Protein AF-A0A1X0P1T8-F1 (afdb_monomer_lite)

Structure (mmCIF, N/CA/C/O backbone):
data_AF-A0A1X0P1T8-F1
#
_entry.id   AF-A0A1X0P1T8-F1
#
loop_
_atom_site.group_PDB
_atom_site.id
_atom_site.type_symbol
_atom_site.label_atom_id
_atom_site.label_alt_id
_atom_site.label_comp_id
_atom_site.label_asym_id
_atom_site.label_entity_id
_atom_site.label_seq_id
_atom_site.pdbx_PDB_ins_code
_atom_site.Cartn_x
_atom_site.Cartn_y
_atom_site.Cartn_z
_atom_site.occupancy
_atom_site.B_iso_or_equiv
_atom_site.auth_seq_id
_atom_site.auth_comp_id
_atom_site.auth_asym_id
_atom_site.auth_atom_id
_atom_site.pdbx_PDB_model_num
ATOM 1 N N . MET A 1 1 ? -33.149 -3.152 24.776 1.00 47.91 1 MET A N 1
ATOM 2 C CA . MET A 1 1 ? -32.773 -2.362 23.589 1.00 47.91 1 MET A CA 1
ATOM 3 C C . MET A 1 1 ? -31.431 -2.898 23.151 1.00 47.91 1 MET A C 1
ATOM 5 O O . MET A 1 1 ? -30.570 -3.029 24.005 1.00 47.91 1 MET A O 1
ATOM 9 N N . GLU A 1 2 ? -31.301 -3.330 21.901 1.00 57.09 2 GLU A N 1
ATOM 10 C CA . GLU A 1 2 ? -29.998 -3.696 21.339 1.00 57.09 2 GLU A CA 1
ATOM 11 C C . GLU A 1 2 ? -29.268 -2.385 21.036 1.00 57.09 2 GLU A C 1
ATOM 13 O O . GLU A 1 2 ? -29.699 -1.642 20.154 1.00 57.09 2 GLU A O 1
ATOM 18 N N . GLU A 1 3 ? -28.233 -2.062 21.812 1.00 60.94 3 GLU A N 1
ATOM 19 C CA . GLU A 1 3 ? -27.273 -1.027 21.429 1.00 60.94 3 GLU A CA 1
ATOM 20 C C . GLU A 1 3 ? -26.627 -1.470 20.117 1.00 60.94 3 GLU A C 1
ATOM 22 O O . GLU A 1 3 ? -26.043 -2.549 20.023 1.00 60.94 3 GLU A O 1
ATOM 27 N N . ARG A 1 4 ? -26.826 -0.677 19.066 1.00 64.94 4 ARG A N 1
ATOM 28 C CA . ARG A 1 4 ? -26.121 -0.861 17.804 1.00 64.94 4 ARG A CA 1
ATOM 29 C C . ARG A 1 4 ? -24.892 0.020 17.874 1.00 64.94 4 ARG A C 1
ATOM 31 O O . ARG A 1 4 ? -25.039 1.237 17.860 1.00 64.94 4 ARG A O 1
ATOM 38 N N . ASP A 1 5 ? -23.719 -0.594 17.933 1.00 68.56 5 ASP A N 1
ATOM 39 C CA . ASP A 1 5 ? -22.466 0.132 17.767 1.00 68.56 5 ASP A CA 1
ATOM 40 C C . ASP A 1 5 ? -22.486 0.833 16.401 1.00 68.56 5 ASP A C 1
ATOM 42 O O . ASP A 1 5 ? -22.643 0.195 15.353 1.00 68.56 5 ASP A O 1
ATOM 46 N N . GLU A 1 6 ? -22.384 2.161 16.405 1.00 77.94 6 GLU A N 1
ATOM 47 C CA . GLU A 1 6 ? -22.277 2.945 15.180 1.00 77.94 6 GLU A CA 1
ATOM 48 C C . GLU A 1 6 ? -20.889 2.720 14.573 1.00 77.94 6 GLU A C 1
ATOM 50 O O . GLU A 1 6 ? -19.888 3.302 14.994 1.00 77.94 6 GLU A O 1
ATOM 55 N N . VAL A 1 7 ? -20.827 1.833 13.580 1.00 83.25 7 VAL A N 1
ATOM 56 C CA . VAL A 1 7 ? -19.618 1.582 12.793 1.00 83.25 7 VAL A CA 1
ATOM 57 C C . VAL A 1 7 ? -19.666 2.438 11.534 1.00 83.25 7 VAL A C 1
ATOM 59 O O . VAL A 1 7 ? -20.550 2.276 10.689 1.00 83.25 7 VAL A O 1
ATOM 62 N N . THR A 1 8 ? -18.688 3.326 11.383 1.00 87.31 8 THR A N 1
ATOM 63 C CA . THR A 1 8 ? -18.475 4.091 10.152 1.00 87.31 8 THR A CA 1
ATOM 64 C C . THR A 1 8 ? -17.471 3.357 9.273 1.00 87.31 8 THR A C 1
ATOM 66 O O . THR A 1 8 ? -16.431 2.916 9.754 1.00 87.31 8 THR A O 1
ATOM 69 N N . ALA A 1 9 ? -17.767 3.229 7.980 1.00 92.06 9 ALA A N 1
ATOM 70 C CA . ALA A 1 9 ? -16.852 2.663 6.993 1.00 92.06 9 ALA A CA 1
ATOM 71 C C . ALA A 1 9 ? -16.516 3.718 5.933 1.00 92.06 9 ALA A C 1
ATOM 73 O O . ALA A 1 9 ? -17.409 4.238 5.262 1.00 92.06 9 ALA A O 1
ATOM 74 N N . THR A 1 10 ? -15.228 4.013 5.767 1.00 91.69 10 THR A N 1
ATOM 75 C CA . THR A 1 10 ? -14.723 5.003 4.811 1.00 91.69 10 THR A CA 1
ATOM 76 C C . THR A 1 10 ? -13.794 4.327 3.816 1.00 91.69 10 THR A C 1
ATOM 78 O O . THR A 1 10 ? -12.794 3.720 4.198 1.00 91.69 10 THR A O 1
ATOM 81 N N . SER A 1 11 ? -14.099 4.427 2.524 1.00 95.50 11 SER A N 1
ATOM 82 C CA . SER A 1 11 ? -13.199 3.932 1.482 1.00 95.50 11 SER A CA 1
ATOM 83 C C . SER A 1 11 ? -11.954 4.812 1.380 1.00 95.50 11 SER A C 1
ATOM 85 O O . SER A 1 11 ? -12.054 6.038 1.420 1.00 95.50 11 SER A O 1
ATOM 87 N N . PHE A 1 12 ? -10.789 4.200 1.180 1.00 94.88 12 PHE A N 1
ATOM 88 C CA . PHE A 1 12 ? -9.542 4.922 0.948 1.00 94.88 12 PHE A CA 1
ATOM 89 C C . PHE A 1 12 ? -8.803 4.404 -0.283 1.00 94.88 12 PHE A C 1
ATOM 91 O O . PHE A 1 12 ? -8.930 3.248 -0.701 1.00 94.88 12 PHE A O 1
ATOM 98 N N . ARG A 1 13 ? -7.997 5.303 -0.844 1.00 96.25 13 ARG A N 1
ATOM 99 C CA . ARG A 1 13 ? -7.031 5.042 -1.903 1.00 96.25 13 ARG A CA 1
ATOM 100 C C . ARG A 1 13 ? -5.773 5.825 -1.571 1.00 96.25 13 ARG A C 1
ATOM 102 O O . ARG A 1 13 ? -5.833 7.048 -1.489 1.00 96.25 13 ARG A O 1
ATOM 109 N N . VAL A 1 14 ? -4.653 5.132 -1.416 1.00 96.75 14 VAL A N 1
ATOM 110 C CA . VAL A 1 14 ? -3.377 5.770 -1.089 1.00 96.75 14 VAL A CA 1
ATOM 111 C C . VAL A 1 14 ? -2.263 5.226 -1.960 1.00 96.75 14 VAL A C 1
ATOM 113 O O . VAL A 1 14 ? -2.172 4.020 -2.159 1.00 96.75 14 VAL A O 1
ATOM 116 N N . MET A 1 15 ? -1.434 6.122 -2.487 1.00 97.31 15 MET A N 1
ATOM 117 C CA . MET A 1 15 ? -0.217 5.788 -3.217 1.00 97.31 15 MET A CA 1
ATOM 118 C C . MET A 1 15 ? 0.968 5.896 -2.261 1.00 97.31 15 MET A C 1
ATOM 120 O O . MET A 1 15 ? 1.076 6.878 -1.535 1.00 97.31 15 MET A O 1
ATOM 124 N N . VAL A 1 16 ? 1.818 4.876 -2.252 1.00 97.69 16 VAL A N 1
ATOM 125 C CA . VAL A 1 16 ? 2.973 4.749 -1.362 1.00 97.69 16 VAL A CA 1
ATOM 126 C C . VAL A 1 16 ? 4.206 4.511 -2.220 1.00 97.69 16 VAL A C 1
ATOM 128 O O . VAL A 1 16 ? 4.171 3.710 -3.157 1.00 97.69 16 VAL A O 1
ATOM 131 N N . SER A 1 17 ? 5.290 5.202 -1.901 1.00 96.81 17 SER A N 1
ATOM 132 C CA . SER A 1 17 ? 6.610 5.004 -2.503 1.00 96.81 17 SER A CA 1
ATOM 133 C C . SER A 1 17 ? 7.638 4.764 -1.398 1.00 96.81 17 SER A C 1
ATOM 135 O O . SER A 1 17 ? 7.324 4.900 -0.216 1.00 96.81 17 SER A O 1
ATOM 137 N N . GLU A 1 18 ? 8.868 4.412 -1.762 1.00 95.00 18 GLU A N 1
ATOM 138 C CA . GLU A 1 18 ? 9.943 4.237 -0.777 1.00 95.00 18 GLU A CA 1
ATOM 139 C C . GLU A 1 18 ? 10.247 5.524 0.009 1.00 95.00 18 GLU A C 1
ATOM 141 O O . GLU A 1 18 ? 10.554 5.468 1.198 1.00 95.00 18 GLU A O 1
ATOM 146 N N . ALA A 1 19 ? 10.098 6.691 -0.624 1.00 94.88 19 ALA A N 1
ATOM 147 C CA . ALA A 1 19 ? 10.320 7.985 0.021 1.00 94.88 19 ALA A CA 1
ATOM 148 C C . ALA A 1 19 ? 9.140 8.440 0.897 1.00 94.88 19 ALA A C 1
ATOM 150 O O . ALA A 1 19 ? 9.324 9.244 1.812 1.00 94.88 19 ALA A O 1
ATOM 151 N N . GLU A 1 20 ? 7.933 7.942 0.620 1.00 96.69 20 GLU A N 1
ATOM 152 C CA . GLU A 1 20 ? 6.688 8.413 1.228 1.00 96.69 20 GLU A CA 1
ATOM 153 C C . GLU A 1 20 ? 5.873 7.232 1.781 1.00 96.69 20 GLU A C 1
ATOM 155 O O . GLU A 1 20 ? 4.912 6.780 1.145 1.00 96.69 20 GLU A O 1
ATOM 160 N N . PRO A 1 21 ? 6.243 6.706 2.967 1.00 96.25 21 PRO A N 1
ATOM 161 C CA . PRO A 1 21 ? 5.442 5.706 3.659 1.00 96.25 21 PRO A CA 1
ATOM 162 C C . PRO A 1 21 ? 4.127 6.320 4.151 1.00 96.25 21 PRO A C 1
ATOM 164 O O . PRO A 1 21 ? 4.079 7.469 4.596 1.00 96.25 21 PRO A O 1
ATOM 167 N N . TYR A 1 22 ? 3.052 5.534 4.133 1.00 95.62 22 TYR A N 1
ATOM 168 C CA . TYR A 1 22 ? 1.751 5.989 4.617 1.00 95.62 22 TYR A CA 1
ATOM 169 C C . TYR A 1 22 ? 1.491 5.522 6.045 1.00 95.62 22 TYR A C 1
ATOM 171 O O . TYR A 1 22 ? 1.598 4.334 6.338 1.00 95.62 22 TYR A O 1
ATOM 179 N N . SER A 1 23 ? 1.109 6.454 6.917 1.00 94.06 23 SER A N 1
ATOM 180 C CA . SER A 1 23 ? 0.805 6.204 8.326 1.00 94.06 23 SER A CA 1
ATOM 181 C C . SER A 1 23 ? -0.686 6.373 8.604 1.00 94.06 23 SER A C 1
ATOM 183 O O . SER A 1 23 ? -1.275 7.390 8.239 1.00 94.06 23 SER A O 1
ATOM 185 N N . PHE A 1 24 ? -1.280 5.429 9.336 1.00 90.06 24 PHE A N 1
ATOM 186 C CA . PHE A 1 24 ? -2.666 5.534 9.819 1.00 90.06 24 PHE A CA 1
ATOM 187 C C . PHE A 1 24 ? -2.789 6.310 11.150 1.00 90.06 24 PHE A C 1
ATOM 189 O O . PHE A 1 24 ? -3.842 6.326 11.790 1.00 90.06 24 PHE A O 1
ATOM 196 N N . GLN A 1 25 ? -1.713 6.968 11.591 1.00 80.12 25 GLN A N 1
ATOM 197 C CA . GLN A 1 25 ? -1.590 7.575 12.921 1.00 80.12 25 GLN A CA 1
ATOM 198 C C . GLN A 1 25 ? -2.508 8.784 13.168 1.00 80.12 25 GLN A C 1
ATOM 200 O O . GLN A 1 25 ? -2.715 9.157 14.321 1.00 80.12 25 GLN A O 1
ATOM 205 N N . THR A 1 26 ? -3.131 9.358 12.134 1.00 63.88 26 THR A N 1
ATOM 206 C CA . THR A 1 26 ? -4.132 10.432 12.289 1.00 63.88 26 THR A CA 1
ATOM 207 C C . THR A 1 26 ? -5.326 10.025 13.158 1.00 63.88 26 THR A C 1
ATOM 209 O O . THR A 1 26 ? -5.998 10.895 13.703 1.00 63.88 26 THR A O 1
ATOM 212 N N . CYS A 1 27 ? -5.560 8.723 13.349 1.00 55.75 27 CYS A N 1
ATOM 213 C CA . CYS A 1 27 ? -6.642 8.206 14.188 1.00 55.75 27 CYS A CA 1
ATOM 214 C C . CYS A 1 27 ? -6.233 7.933 15.645 1.00 55.75 27 CYS A C 1
ATOM 216 O O . CYS A 1 27 ? -7.106 7.764 16.485 1.00 55.75 27 CYS A O 1
ATOM 218 N N . ALA A 1 28 ? -4.937 7.927 15.981 1.00 58.31 28 ALA A N 1
ATOM 219 C CA . ALA A 1 28 ? -4.466 7.526 17.313 1.00 58.31 28 ALA A CA 1
ATOM 220 C C . ALA A 1 28 ? -4.832 8.523 18.431 1.00 58.31 28 ALA A C 1
ATOM 222 O O . ALA A 1 28 ? -4.834 8.165 19.605 1.00 58.31 28 ALA A O 1
ATOM 223 N N . MET A 1 29 ? -5.131 9.777 18.076 1.00 61.81 29 MET A N 1
ATOM 224 C CA . MET A 1 29 ? -5.587 10.796 19.032 1.00 61.81 29 MET A CA 1
ATOM 225 C C . MET A 1 29 ? -7.089 10.717 19.322 1.00 61.81 29 MET A C 1
ATOM 227 O O . MET A 1 29 ? -7.565 11.340 20.267 1.00 61.81 29 MET A O 1
ATOM 231 N N . GLN A 1 30 ? -7.839 9.975 18.510 1.00 62.78 30 GLN A N 1
ATOM 232 C CA . GLN A 1 30 ? -9.265 9.772 18.697 1.00 62.78 30 GLN A CA 1
ATOM 233 C C . GLN A 1 30 ? -9.447 8.453 19.451 1.00 62.78 30 GLN A C 1
ATOM 235 O O . GLN A 1 30 ? -8.832 7.449 19.104 1.00 62.78 30 GLN A O 1
ATOM 240 N N . GLN A 1 31 ? -10.276 8.434 20.494 1.00 69.81 31 GLN A N 1
ATOM 241 C CA . GLN A 1 31 ? -10.613 7.208 21.236 1.00 69.81 31 GLN A CA 1
ATOM 242 C C . GLN A 1 31 ? -11.606 6.356 20.442 1.00 69.81 31 GLN A C 1
ATOM 244 O O . GLN A 1 31 ? -12.734 6.096 20.857 1.00 69.81 31 GLN A O 1
ATOM 249 N N . VAL A 1 32 ? -11.179 5.965 19.249 1.00 78.62 32 VAL A N 1
ATOM 250 C CA . VAL A 1 32 ? -11.927 5.141 18.313 1.00 78.62 32 VAL A CA 1
ATOM 251 C C . VAL A 1 32 ? -11.192 3.825 18.147 1.00 78.62 32 VAL A C 1
ATOM 253 O O . VAL A 1 32 ? -9.972 3.790 17.985 1.00 78.62 32 VAL A O 1
ATOM 256 N N . GLN A 1 33 ? -11.942 2.730 18.155 1.00 85.00 33 GLN A N 1
ATOM 257 C CA . GLN A 1 33 ? -11.419 1.479 17.641 1.00 85.00 33 GLN A CA 1
ATOM 258 C C . GLN A 1 33 ? -11.468 1.574 16.119 1.00 85.00 33 GLN A C 1
ATOM 260 O O . GLN A 1 33 ? -12.538 1.750 15.537 1.00 85.00 33 GLN A O 1
ATOM 265 N N . SER A 1 34 ? -10.308 1.500 15.472 1.00 90.00 34 SER A N 1
ATOM 266 C CA . SER A 1 34 ? -10.208 1.560 14.018 1.00 90.00 34 SER A CA 1
ATOM 267 C C . SER A 1 34 ? -9.579 0.280 13.484 1.00 90.00 34 SER A C 1
ATOM 269 O O . SER A 1 34 ? -8.618 -0.229 14.050 1.00 90.00 34 SER A O 1
ATOM 271 N N . SER A 1 35 ? -10.094 -0.223 12.369 1.00 92.88 35 SER A N 1
ATOM 272 C CA . SER A 1 35 ? -9.514 -1.334 11.615 1.00 92.88 35 SER A CA 1
ATOM 273 C C . SER A 1 35 ? -9.516 -1.010 10.128 1.00 92.88 35 SER A C 1
ATOM 275 O O . SER A 1 35 ? -10.304 -0.197 9.646 1.00 92.88 35 SER A O 1
ATOM 277 N N . VAL A 1 36 ? -8.603 -1.614 9.385 1.00 94.56 36 VAL A N 1
ATOM 278 C CA . VAL A 1 36 ? -8.432 -1.375 7.954 1.00 94.56 36 VAL A CA 1
ATOM 279 C C . VAL A 1 36 ? -8.520 -2.695 7.219 1.00 94.56 36 VAL A C 1
ATOM 281 O O . VAL A 1 36 ? -7.963 -3.704 7.649 1.00 94.56 36 VAL A O 1
ATOM 284 N N . ARG A 1 37 ? -9.205 -2.668 6.079 1.00 95.69 37 ARG A N 1
ATOM 285 C CA . ARG A 1 37 ? -9.318 -3.775 5.142 1.00 95.69 37 ARG A CA 1
ATOM 286 C C . ARG A 1 37 ? -8.767 -3.368 3.783 1.00 95.69 37 ARG A C 1
ATOM 288 O O . ARG A 1 37 ? -9.378 -2.551 3.101 1.00 95.69 37 ARG A O 1
ATOM 295 N N . ILE A 1 38 ? -7.659 -3.967 3.356 1.00 96.44 38 ILE A N 1
ATOM 296 C CA . ILE A 1 38 ? -7.121 -3.790 1.999 1.00 96.44 38 ILE A CA 1
ATOM 297 C C . ILE A 1 38 ? -7.786 -4.810 1.075 1.00 96.44 38 ILE A C 1
ATOM 299 O O . ILE A 1 38 ? -7.761 -6.007 1.357 1.00 96.44 38 ILE A O 1
ATOM 303 N N . THR A 1 39 ? -8.354 -4.323 -0.029 1.00 95.19 39 THR A N 1
ATOM 304 C CA . THR A 1 39 ? -9.112 -5.122 -1.009 1.00 95.19 39 THR A CA 1
ATOM 305 C C . THR A 1 39 ? -8.345 -5.371 -2.306 1.00 95.19 39 THR A C 1
ATOM 307 O O . THR A 1 39 ? -8.496 -6.415 -2.947 1.00 95.19 39 THR A O 1
ATOM 310 N N . HIS A 1 40 ? -7.516 -4.410 -2.713 1.00 93.62 40 HIS A N 1
ATOM 311 C CA . HIS A 1 40 ? -6.655 -4.535 -3.880 1.00 93.62 40 HIS A CA 1
ATOM 312 C C . HIS A 1 40 ? -5.414 -3.658 -3.755 1.00 93.62 40 HIS A C 1
ATOM 314 O O . HIS A 1 40 ? -5.403 -2.635 -3.066 1.00 93.62 40 HIS A O 1
ATOM 320 N N . ILE A 1 41 ? -4.361 -4.100 -4.434 1.00 95.44 41 ILE A N 1
ATOM 321 C CA . ILE A 1 41 ? -3.064 -3.438 -4.483 1.00 95.44 41 ILE A CA 1
ATOM 322 C C . ILE A 1 41 ? -2.682 -3.323 -5.955 1.00 95.44 41 ILE A C 1
ATOM 324 O O . ILE A 1 41 ? -2.729 -4.318 -6.679 1.00 95.44 41 ILE A O 1
ATOM 328 N N . THR A 1 42 ? -2.311 -2.129 -6.405 1.00 94.62 42 THR A N 1
ATOM 329 C CA . THR A 1 42 ? -1.843 -1.908 -7.777 1.00 94.62 42 THR A CA 1
ATOM 330 C C . THR A 1 42 ? -0.437 -1.343 -7.772 1.00 94.62 42 THR A C 1
ATOM 332 O O . THR A 1 42 ? -0.159 -0.390 -7.047 1.00 94.62 42 THR A O 1
ATOM 335 N N . PHE A 1 43 ? 0.432 -1.886 -8.607 1.00 93.44 43 PHE A N 1
ATOM 336 C CA . PHE A 1 43 ? 1.781 -1.387 -8.805 1.00 93.44 43 PHE A CA 1
ATOM 337 C C . PHE A 1 43 ? 1.832 -0.416 -9.981 1.00 93.44 43 PHE A C 1
ATOM 339 O O . PHE A 1 43 ? 1.287 -0.685 -11.051 1.00 93.44 43 PHE A O 1
ATOM 346 N N . THR A 1 44 ? 2.498 0.712 -9.770 1.00 91.44 44 THR A N 1
ATOM 347 C CA . THR A 1 44 ? 2.895 1.641 -10.822 1.00 91.44 44 THR A CA 1
ATOM 348 C C . THR A 1 44 ? 4.387 1.424 -11.061 1.00 91.44 44 THR A C 1
ATOM 350 O O . THR A 1 44 ? 5.189 1.764 -10.182 1.00 91.44 44 THR A O 1
ATOM 353 N N . PRO A 1 45 ? 4.773 0.851 -12.215 1.00 89.31 45 PRO A N 1
ATOM 354 C CA . PRO A 1 45 ? 6.173 0.615 -12.532 1.00 89.31 45 PRO A CA 1
ATOM 355 C C . PRO A 1 45 ? 7.002 1.905 -12.470 1.00 89.31 45 PRO A C 1
ATOM 357 O O . PRO A 1 45 ? 6.494 2.960 -12.861 1.00 89.31 45 PRO A O 1
ATOM 360 N N . PRO A 1 46 ? 8.268 1.833 -12.023 1.00 89.12 46 PRO A N 1
ATOM 361 C CA . PRO A 1 46 ? 9.160 2.984 -12.033 1.00 89.12 46 PRO A CA 1
ATOM 362 C C . PRO A 1 46 ? 9.463 3.467 -13.449 1.00 89.12 46 PRO A C 1
ATOM 364 O O . PRO A 1 46 ? 9.441 2.698 -14.420 1.00 89.12 46 PRO A O 1
ATOM 367 N N . SER A 1 47 ? 9.831 4.739 -13.550 1.00 88.31 47 SER A N 1
ATOM 368 C CA . SER A 1 47 ? 10.499 5.259 -14.741 1.00 88.31 47 SER A CA 1
ATOM 369 C C . SER A 1 47 ? 11.912 4.672 -14.890 1.00 88.31 47 SER A C 1
ATOM 371 O O . SER A 1 47 ? 12.473 4.090 -13.960 1.00 88.31 47 SER A O 1
ATOM 373 N N . ILE A 1 48 ? 12.499 4.817 -16.081 1.00 86.06 48 ILE A N 1
ATOM 374 C CA . ILE A 1 48 ? 13.872 4.354 -16.344 1.00 86.06 48 ILE A CA 1
ATOM 375 C C . ILE A 1 48 ? 14.858 5.107 -15.441 1.00 86.06 48 ILE A C 1
ATOM 377 O O . ILE A 1 48 ? 15.701 4.481 -14.810 1.00 86.06 48 ILE A O 1
ATOM 381 N N . GLU A 1 49 ? 14.688 6.423 -15.312 1.00 89.50 49 GLU A N 1
ATOM 382 C CA . GLU A 1 49 ? 15.534 7.281 -14.474 1.00 89.50 49 GLU A CA 1
ATOM 383 C C . GLU A 1 49 ? 15.463 6.884 -12.991 1.00 89.50 49 GLU A C 1
ATOM 385 O O . GLU A 1 49 ? 16.491 6.772 -12.328 1.00 89.50 49 GLU A O 1
ATOM 390 N N . GLU A 1 50 ? 14.262 6.600 -12.472 1.00 89.50 50 GLU A N 1
ATOM 391 C CA . GLU A 1 50 ? 14.081 6.110 -11.096 1.00 89.50 50 GLU A CA 1
ATOM 392 C C . GLU A 1 50 ? 14.746 4.749 -10.878 1.00 89.50 50 GLU A C 1
ATOM 394 O O . GLU A 1 50 ? 15.352 4.508 -9.834 1.00 89.50 50 GLU A O 1
ATOM 399 N N . MET A 1 51 ? 14.644 3.853 -11.861 1.00 89.25 51 MET A N 1
ATOM 400 C CA . MET A 1 51 ? 15.261 2.531 -11.798 1.00 89.25 51 MET A CA 1
ATOM 401 C C . MET A 1 51 ? 16.792 2.627 -11.795 1.00 89.25 51 MET A C 1
ATOM 403 O O . MET A 1 51 ? 17.442 1.965 -10.987 1.00 89.25 51 MET A O 1
ATOM 407 N N . GLU A 1 52 ? 17.369 3.471 -12.654 1.00 89.75 52 GLU A N 1
ATOM 408 C CA . GLU A 1 52 ? 18.811 3.737 -12.704 1.00 89.75 52 GLU A CA 1
ATOM 409 C C . GLU A 1 52 ? 19.316 4.366 -11.402 1.00 89.75 52 GLU A C 1
ATOM 411 O O . GLU A 1 52 ? 20.305 3.896 -10.836 1.00 89.75 52 GLU A O 1
ATOM 416 N N . ALA A 1 53 ? 18.603 5.372 -10.885 1.00 91.25 53 ALA A N 1
ATOM 417 C CA . ALA A 1 53 ? 18.931 6.014 -9.617 1.00 91.25 53 ALA A CA 1
ATOM 418 C C . ALA A 1 53 ? 18.909 5.012 -8.453 1.00 91.25 53 ALA A C 1
ATOM 420 O O . ALA A 1 53 ? 19.825 4.997 -7.629 1.00 91.25 53 ALA A O 1
ATOM 421 N N . TYR A 1 54 ? 17.910 4.127 -8.417 1.00 90.19 54 TYR A N 1
ATOM 422 C CA . TYR A 1 54 ? 17.800 3.089 -7.397 1.00 90.19 54 TYR A CA 1
ATOM 423 C C . TYR A 1 54 ? 18.949 2.072 -7.464 1.00 90.19 54 TYR A C 1
ATOM 425 O O . TYR A 1 54 ? 19.534 1.721 -6.436 1.00 90.19 54 TYR A O 1
ATOM 433 N N . ILE A 1 55 ? 19.315 1.616 -8.667 1.00 89.19 55 ILE A N 1
ATOM 434 C CA . ILE A 1 55 ? 20.444 0.693 -8.866 1.00 89.19 55 ILE A CA 1
ATOM 435 C C . ILE A 1 55 ? 21.750 1.354 -8.419 1.00 89.19 55 ILE A C 1
ATOM 437 O O . ILE A 1 55 ? 22.499 0.762 -7.640 1.00 89.19 55 ILE A O 1
ATOM 441 N N . GLN A 1 56 ? 21.990 2.599 -8.840 1.00 90.12 56 GLN A N 1
ATOM 442 C CA . GLN A 1 56 ? 23.175 3.360 -8.449 1.00 90.12 56 GLN A CA 1
ATOM 443 C C . GLN A 1 56 ? 23.244 3.558 -6.925 1.00 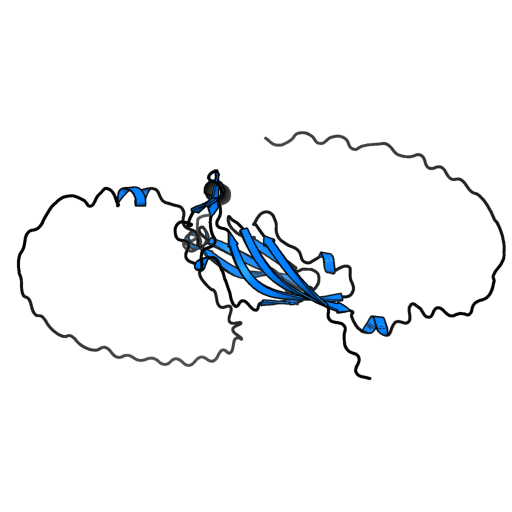90.12 56 GLN A C 1
ATOM 445 O O . GLN A 1 56 ? 24.309 3.409 -6.320 1.00 90.12 56 GLN A O 1
ATOM 450 N N . GLN A 1 57 ? 22.107 3.843 -6.284 1.00 89.88 57 GLN A N 1
ATOM 451 C CA . GLN A 1 57 ? 22.013 3.966 -4.831 1.00 89.88 57 GLN A CA 1
ATOM 452 C C . GLN A 1 57 ? 22.324 2.636 -4.130 1.00 89.88 57 GLN A C 1
ATOM 454 O O . GLN A 1 57 ? 23.096 2.621 -3.167 1.00 89.88 57 GLN A O 1
ATOM 459 N N . GLN A 1 58 ? 21.784 1.514 -4.616 1.00 86.69 58 GLN A N 1
ATOM 460 C CA . GLN A 1 58 ? 22.096 0.193 -4.068 1.00 86.69 58 GLN A CA 1
ATOM 461 C C . GLN A 1 58 ? 23.584 -0.144 -4.178 1.00 86.69 58 GLN A C 1
ATOM 463 O O . GLN A 1 58 ? 24.162 -0.635 -3.208 1.00 86.69 58 GLN A O 1
ATOM 468 N N . GLU A 1 59 ? 24.209 0.135 -5.323 1.00 86.06 59 GLU A N 1
ATOM 469 C CA . GLU A 1 59 ? 25.643 -0.093 -5.526 1.00 86.06 59 GLU A CA 1
ATOM 470 C C . GLU A 1 59 ? 26.489 0.745 -4.565 1.00 86.06 59 GLU A C 1
ATOM 472 O O . GLU A 1 59 ? 27.452 0.233 -3.996 1.00 86.06 59 GLU A O 1
ATOM 477 N N . SER A 1 60 ? 26.090 1.998 -4.321 1.00 87.19 60 SER A N 1
ATOM 478 C CA . SER A 1 60 ? 26.784 2.885 -3.381 1.00 87.19 60 SER A CA 1
ATOM 479 C C . SER A 1 60 ? 26.692 2.427 -1.921 1.00 87.19 60 SER A C 1
ATOM 481 O O . SER A 1 60 ? 27.599 2.693 -1.136 1.00 87.19 60 SER A O 1
ATOM 483 N N . ASN A 1 61 ? 25.621 1.712 -1.561 1.00 82.75 61 ASN A N 1
ATOM 484 C CA . ASN A 1 61 ? 25.387 1.223 -0.202 1.00 82.75 61 ASN A CA 1
ATOM 485 C C . ASN A 1 61 ? 25.933 -0.199 0.030 1.00 82.75 61 ASN A C 1
ATOM 487 O O . ASN A 1 61 ? 26.083 -0.621 1.179 1.00 82.75 61 ASN A O 1
ATOM 491 N N . SER A 1 62 ? 26.233 -0.962 -1.028 1.00 73.12 62 SER A N 1
ATOM 492 C CA . SER A 1 62 ? 26.696 -2.349 -0.918 1.00 73.12 62 SER A CA 1
ATOM 493 C C . SER A 1 62 ? 28.221 -2.468 -0.795 1.00 73.12 62 SER A C 1
ATOM 495 O O . SER A 1 62 ? 28.875 -3.036 -1.663 1.00 73.12 62 SER A O 1
ATOM 497 N N . ASP A 1 63 ? 28.791 -2.001 0.319 1.00 65.56 63 ASP A N 1
ATOM 498 C CA . ASP A 1 63 ? 30.189 -2.298 0.705 1.00 65.56 63 ASP A CA 1
ATOM 499 C C . ASP A 1 63 ? 30.362 -3.735 1.257 1.00 65.56 63 ASP A C 1
ATOM 501 O O . ASP A 1 63 ? 31.468 -4.185 1.569 1.00 65.56 63 ASP A O 1
ATOM 505 N N . SER A 1 64 ? 29.266 -4.494 1.380 1.00 57.50 64 SER A N 1
ATOM 506 C CA . SER A 1 64 ? 29.257 -5.878 1.861 1.00 57.50 64 SER A CA 1
ATOM 507 C C . SER A 1 64 ? 28.924 -6.861 0.736 1.00 57.50 64 SER A C 1
ATOM 509 O O . SER A 1 64 ? 28.090 -6.612 -0.131 1.00 57.50 64 SER A O 1
ATOM 511 N N . THR A 1 65 ? 29.647 -7.979 0.723 1.00 53.47 65 THR A N 1
ATOM 512 C CA . THR A 1 65 ? 29.642 -8.992 -0.338 1.00 53.47 65 THR A CA 1
ATOM 513 C C . THR A 1 65 ? 28.223 -9.512 -0.602 1.00 53.47 65 THR A C 1
ATOM 515 O O . THR A 1 65 ? 27.585 -9.999 0.333 1.00 53.47 65 THR A O 1
ATOM 518 N N . PRO A 1 66 ? 27.719 -9.468 -1.850 1.00 52.28 66 PRO A N 1
ATOM 519 C CA . PRO A 1 66 ? 26.349 -9.863 -2.143 1.00 52.28 66 PRO A CA 1
ATOM 520 C C . PRO A 1 66 ? 26.179 -11.368 -1.920 1.00 52.28 66 PRO A C 1
ATOM 522 O O . PRO A 1 66 ? 26.782 -12.201 -2.604 1.00 52.28 66 PRO A O 1
ATOM 525 N N . GLY A 1 67 ? 25.334 -11.727 -0.953 1.00 56.09 67 GLY A N 1
ATOM 526 C CA . GLY A 1 67 ? 24.838 -13.088 -0.824 1.00 56.09 67 GLY A CA 1
ATOM 527 C C . GLY A 1 67 ? 24.041 -13.439 -2.079 1.00 56.09 67 GLY A C 1
ATOM 528 O O . GLY A 1 67 ? 23.204 -12.669 -2.533 1.00 56.09 67 GLY A O 1
ATOM 529 N N . ARG A 1 68 ? 24.278 -14.616 -2.657 1.00 49.91 68 ARG A N 1
ATOM 530 C CA . ARG A 1 68 ? 23.707 -15.064 -3.944 1.00 49.91 68 ARG A CA 1
ATOM 531 C C . ARG A 1 68 ? 22.164 -15.018 -4.038 1.00 49.91 68 ARG A C 1
ATOM 533 O O . ARG A 1 68 ? 21.634 -15.100 -5.139 1.00 49.91 68 ARG A O 1
ATOM 540 N N . ASN A 1 69 ? 21.461 -14.871 -2.914 1.00 53.91 69 ASN A N 1
ATOM 541 C CA . ASN A 1 69 ? 20.002 -14.743 -2.854 1.00 53.91 69 ASN A CA 1
ATOM 542 C C . ASN A 1 69 ? 19.500 -13.287 -2.961 1.00 53.91 69 ASN A C 1
ATOM 544 O O . ASN A 1 69 ? 18.326 -13.096 -3.262 1.00 53.91 69 ASN A O 1
ATOM 548 N N . ASP A 1 70 ? 20.361 -12.276 -2.782 1.00 56.56 70 ASP A N 1
ATOM 549 C CA . ASP A 1 70 ? 19.970 -10.860 -2.900 1.00 56.56 70 ASP A CA 1
ATOM 550 C C . ASP A 1 70 ? 19.715 -10.445 -4.345 1.00 56.56 70 ASP A C 1
ATOM 552 O O . ASP A 1 70 ? 18.871 -9.594 -4.603 1.00 56.56 70 ASP A O 1
ATOM 556 N N . ALA A 1 71 ? 20.391 -11.069 -5.313 1.00 56.50 71 ALA A N 1
ATOM 557 C CA . ALA A 1 71 ? 20.308 -10.662 -6.715 1.00 56.50 71 ALA A CA 1
ATOM 558 C C . ALA A 1 71 ? 18.880 -10.730 -7.294 1.00 56.50 71 ALA A C 1
ATOM 560 O O . ALA A 1 71 ? 18.549 -9.937 -8.166 1.00 56.50 71 ALA A O 1
ATOM 561 N N . LEU A 1 72 ? 18.031 -11.641 -6.800 1.00 54.72 72 LEU A N 1
ATOM 562 C CA . LEU A 1 72 ? 16.623 -11.740 -7.212 1.00 54.72 72 LEU A CA 1
ATOM 563 C C . LEU A 1 72 ? 15.720 -10.720 -6.500 1.00 54.72 72 LEU A C 1
ATOM 565 O O . LEU A 1 72 ? 14.730 -10.288 -7.079 1.00 54.72 72 LEU A O 1
ATOM 569 N N . LEU A 1 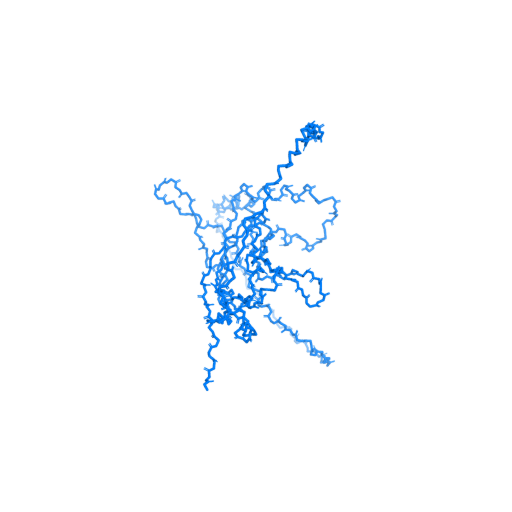73 ? 16.069 -10.315 -5.275 1.00 58.44 73 LEU A N 1
ATOM 570 C CA . LEU A 1 73 ? 15.380 -9.246 -4.543 1.00 58.44 73 LEU A CA 1
ATOM 571 C C . LEU A 1 73 ? 15.712 -7.861 -5.110 1.00 58.44 73 LEU A C 1
ATOM 573 O O . LEU A 1 73 ? 14.863 -6.974 -5.066 1.00 58.44 73 LEU A O 1
ATOM 577 N N . ARG A 1 74 ? 16.905 -7.692 -5.704 1.00 65.69 74 ARG A N 1
ATOM 578 C CA . ARG A 1 74 ? 17.339 -6.427 -6.323 1.00 65.69 74 ARG A CA 1
ATOM 579 C C . ARG A 1 74 ? 16.434 -5.938 -7.445 1.00 65.69 74 ARG A C 1
ATOM 581 O O . ARG A 1 74 ? 16.440 -4.747 -7.718 1.00 65.69 74 ARG A O 1
ATOM 588 N N . SER A 1 75 ? 15.680 -6.828 -8.080 1.00 82.88 75 SER A N 1
ATOM 589 C CA . SER A 1 75 ? 14.812 -6.508 -9.214 1.00 82.88 75 SER A CA 1
ATOM 590 C C . SER A 1 75 ? 13.341 -6.669 -8.846 1.00 82.88 75 SER A C 1
ATOM 592 O O . SER A 1 75 ? 12.552 -7.230 -9.601 1.00 82.88 75 SER A O 1
ATOM 594 N N . SER A 1 76 ? 12.969 -6.250 -7.638 1.00 89.25 76 SER A N 1
ATOM 595 C CA . SER A 1 76 ? 11.582 -6.288 -7.190 1.00 89.25 76 SER A CA 1
ATOM 596 C C . SER A 1 76 ? 11.235 -5.102 -6.309 1.00 89.25 76 SER A C 1
ATOM 598 O O . SER A 1 76 ? 12.087 -4.577 -5.598 1.00 89.25 76 SER A O 1
ATOM 600 N N . THR A 1 77 ? 9.974 -4.690 -6.374 1.00 92.25 77 THR A N 1
ATOM 601 C CA . THR A 1 77 ? 9.391 -3.702 -5.470 1.00 92.25 77 THR A CA 1
ATOM 602 C C . THR A 1 77 ? 8.492 -4.428 -4.482 1.00 92.25 77 THR A C 1
ATOM 604 O O . THR A 1 77 ? 7.563 -5.143 -4.871 1.00 92.25 77 THR A O 1
ATOM 607 N N . LEU A 1 78 ? 8.793 -4.285 -3.195 1.00 94.19 78 LEU A N 1
ATOM 608 C CA . LEU A 1 78 ? 8.138 -4.993 -2.104 1.00 94.19 78 LEU A CA 1
ATOM 609 C C . LEU A 1 78 ? 7.201 -4.052 -1.352 1.00 94.19 78 LEU A C 1
ATOM 611 O O . LEU A 1 78 ? 7.648 -3.122 -0.687 1.00 94.19 78 LEU A O 1
ATOM 615 N N . ALA A 1 79 ? 5.907 -4.338 -1.396 1.00 95.94 79 ALA A N 1
ATOM 616 C CA . ALA A 1 79 ? 4.923 -3.690 -0.543 1.00 95.94 79 ALA A CA 1
ATOM 617 C C . ALA A 1 79 ? 4.885 -4.404 0.813 1.00 95.94 79 ALA A C 1
ATOM 619 O O . ALA A 1 79 ? 4.730 -5.629 0.861 1.00 95.94 79 ALA A O 1
ATOM 620 N N . SER A 1 80 ? 5.000 -3.655 1.907 1.00 96.44 80 SER A N 1
ATOM 621 C CA . SER A 1 80 ? 5.033 -4.196 3.267 1.00 96.44 80 SER A CA 1
ATOM 622 C C . SER A 1 80 ? 4.064 -3.469 4.197 1.00 96.44 80 SER A C 1
ATOM 624 O O . SER A 1 80 ? 3.844 -2.266 4.081 1.00 96.44 80 SER A O 1
ATOM 626 N N . LEU A 1 81 ? 3.485 -4.221 5.129 1.00 96.38 81 LEU A N 1
ATOM 627 C CA . LEU A 1 81 ? 2.719 -3.714 6.261 1.00 96.38 81 LEU A CA 1
ATOM 628 C C . LEU A 1 81 ? 3.623 -3.731 7.489 1.00 96.38 81 LEU A C 1
ATOM 630 O O . LEU A 1 81 ? 4.082 -4.800 7.899 1.00 96.38 81 LEU A O 1
ATOM 634 N N . ARG A 1 82 ? 3.849 -2.567 8.089 1.00 95.88 82 ARG A N 1
ATOM 635 C CA . ARG A 1 82 ? 4.606 -2.441 9.330 1.00 95.88 82 ARG A CA 1
ATOM 636 C C . ARG A 1 82 ? 3.653 -2.183 10.485 1.00 95.88 82 ARG A C 1
ATOM 638 O O . ARG A 1 82 ? 2.836 -1.272 10.407 1.00 95.88 82 ARG A O 1
ATOM 645 N N . THR A 1 83 ? 3.739 -2.992 11.535 1.00 93.81 83 THR A N 1
ATOM 646 C CA . THR A 1 83 ? 2.804 -2.966 12.669 1.00 93.81 83 THR A CA 1
ATOM 647 C C . THR A 1 83 ? 3.522 -3.242 13.987 1.00 93.81 83 THR A C 1
ATOM 649 O O . THR A 1 83 ? 4.507 -3.987 14.032 1.00 93.81 83 THR A O 1
ATOM 652 N N . LEU A 1 84 ? 3.064 -2.607 15.066 1.00 90.81 84 LEU A N 1
ATOM 653 C CA . LEU A 1 84 ? 3.519 -2.900 16.418 1.00 90.81 84 LEU A CA 1
ATOM 654 C C . LEU A 1 84 ? 2.828 -4.172 16.918 1.00 90.81 84 LEU A C 1
ATOM 656 O O . LEU A 1 84 ? 1.643 -4.185 17.218 1.00 90.81 84 LEU A O 1
ATOM 660 N N . CYS A 1 85 ? 3.566 -5.270 17.021 1.00 87.75 85 CYS A N 1
ATOM 661 C CA . CYS A 1 85 ? 2.995 -6.517 17.515 1.00 87.75 85 CYS A CA 1
ATOM 662 C C . CYS A 1 85 ? 2.813 -6.494 19.040 1.00 87.75 85 CYS A C 1
ATOM 664 O O . CYS A 1 85 ? 3.480 -5.747 19.755 1.00 87.75 85 CYS A O 1
ATOM 666 N N . ALA A 1 86 ? 2.019 -7.434 19.566 1.00 85.56 86 ALA A N 1
ATOM 667 C CA . ALA A 1 86 ? 1.845 -7.657 21.011 1.00 85.56 86 ALA A CA 1
ATOM 668 C C . ALA A 1 86 ? 3.164 -7.911 21.776 1.00 85.56 86 ALA A C 1
ATOM 670 O O . ALA A 1 86 ? 3.213 -7.821 23.000 1.00 85.56 86 ALA A O 1
ATOM 671 N N . SER A 1 87 ? 4.248 -8.223 21.060 1.00 89.06 87 SER A N 1
ATOM 672 C CA . SER A 1 87 ? 5.608 -8.312 21.597 1.00 89.06 87 SER A CA 1
ATOM 673 C C . SER A 1 87 ? 6.210 -6.951 21.989 1.00 89.06 87 SER A C 1
ATOM 675 O O . SER A 1 87 ? 7.303 -6.919 22.555 1.00 89.06 87 SER A O 1
ATOM 677 N N . GLY A 1 88 ? 5.544 -5.840 21.656 1.00 89.81 88 GLY A N 1
ATOM 678 C CA . GLY A 1 88 ? 6.077 -4.482 21.752 1.00 89.81 88 GLY A CA 1
ATOM 679 C C . GLY A 1 88 ? 7.147 -4.181 20.699 1.00 89.81 88 GLY A C 1
ATOM 680 O O . GLY A 1 88 ? 7.854 -3.182 20.813 1.00 89.81 88 GLY A O 1
ATOM 681 N N . LYS A 1 89 ? 7.315 -5.054 19.696 1.00 93.69 89 LYS A N 1
ATOM 682 C CA . LYS A 1 89 ? 8.275 -4.873 18.606 1.00 93.69 89 LYS A CA 1
ATOM 683 C C . LYS A 1 89 ? 7.557 -4.499 17.327 1.00 93.69 89 LYS A C 1
ATOM 685 O O . LYS A 1 89 ? 6.489 -5.020 17.020 1.00 93.69 89 LYS A O 1
ATOM 690 N N . LEU A 1 90 ? 8.196 -3.611 16.583 1.00 92.88 90 LEU A N 1
ATOM 691 C CA . LEU A 1 90 ? 7.740 -3.192 15.276 1.00 92.88 90 LEU A CA 1
ATOM 692 C C . LEU A 1 90 ? 8.180 -4.237 14.246 1.00 92.88 90 LEU A C 1
ATOM 694 O O . LEU A 1 90 ? 9.377 -4.399 14.000 1.00 92.88 90 LEU A O 1
ATOM 698 N N . GLU A 1 91 ? 7.221 -4.963 13.682 1.00 94.25 91 GLU A N 1
ATOM 699 C CA . GLU A 1 91 ? 7.454 -6.005 12.682 1.00 94.25 91 GLU A CA 1
ATOM 700 C C . GLU A 1 91 ? 7.008 -5.512 11.302 1.00 94.25 91 GLU A C 1
ATOM 702 O O . GLU A 1 91 ? 6.085 -4.708 11.186 1.00 94.25 91 GLU A O 1
ATOM 707 N N . SER A 1 92 ? 7.699 -5.963 10.252 1.00 95.00 92 SER A N 1
ATOM 708 C CA . SER A 1 92 ? 7.365 -5.650 8.860 1.00 95.00 92 SER A CA 1
ATOM 709 C C . SER A 1 92 ? 7.017 -6.937 8.120 1.00 95.00 92 SER A C 1
ATOM 711 O O . SER A 1 92 ? 7.771 -7.915 8.153 1.00 95.00 92 SER A O 1
ATOM 713 N N . HIS A 1 93 ? 5.853 -6.948 7.477 1.00 93.88 93 HIS A N 1
ATOM 714 C CA . HIS A 1 93 ? 5.299 -8.097 6.776 1.00 93.88 93 HIS A CA 1
ATOM 715 C C . HIS A 1 93 ? 5.119 -7.764 5.298 1.00 93.88 93 HIS A C 1
ATOM 717 O O . HIS A 1 93 ? 4.330 -6.893 4.944 1.00 93.88 93 HIS A O 1
ATOM 723 N N . ALA A 1 94 ? 5.809 -8.491 4.422 1.00 93.62 94 ALA A N 1
ATOM 724 C CA . ALA A 1 94 ? 5.601 -8.384 2.983 1.00 93.62 94 ALA A CA 1
ATOM 725 C C . ALA A 1 94 ? 4.170 -8.803 2.604 1.00 93.62 94 ALA A C 1
ATOM 727 O O . ALA A 1 94 ? 3.755 -9.930 2.893 1.00 93.62 94 ALA A O 1
ATOM 728 N N . VAL A 1 95 ? 3.440 -7.915 1.926 1.00 94.75 95 VAL A N 1
ATOM 729 C CA . VAL A 1 95 ? 2.054 -8.141 1.482 1.00 94.75 95 VAL A CA 1
ATOM 730 C C . VAL A 1 95 ? 1.931 -8.311 -0.032 1.00 94.75 95 VAL A C 1
ATOM 732 O O . VAL A 1 95 ? 1.030 -9.009 -0.489 1.00 94.75 95 VAL A O 1
ATOM 735 N N . ALA A 1 96 ? 2.840 -7.726 -0.816 1.00 92.50 96 ALA A N 1
ATOM 736 C CA . ALA A 1 96 ? 2.923 -7.947 -2.259 1.00 92.50 96 ALA A CA 1
ATOM 737 C C . ALA A 1 96 ? 4.359 -7.754 -2.764 1.00 92.50 96 ALA A C 1
ATOM 739 O O . ALA A 1 96 ? 5.133 -7.000 -2.176 1.00 92.50 96 ALA A O 1
ATOM 740 N N . CYS A 1 97 ? 4.705 -8.433 -3.857 1.00 91.56 97 CYS A N 1
ATOM 741 C CA . CYS A 1 97 ? 6.013 -8.339 -4.498 1.00 91.56 97 CYS A CA 1
ATOM 742 C C . CYS A 1 97 ? 5.838 -8.207 -6.013 1.00 91.56 97 CYS A C 1
ATOM 744 O O . CYS A 1 97 ? 5.200 -9.049 -6.652 1.00 91.56 97 CYS A O 1
ATOM 746 N N . PHE A 1 98 ? 6.423 -7.152 -6.570 1.00 90.06 98 PHE A N 1
ATOM 747 C CA . PHE A 1 98 ? 6.327 -6.797 -7.979 1.00 90.06 98 PHE A CA 1
ATOM 748 C C . PHE A 1 98 ? 7.721 -6.863 -8.605 1.00 90.06 98 PHE A C 1
ATOM 750 O O . PHE A 1 98 ? 8.480 -5.896 -8.507 1.00 90.06 98 PHE A O 1
ATOM 757 N N . PRO A 1 99 ? 8.122 -8.004 -9.189 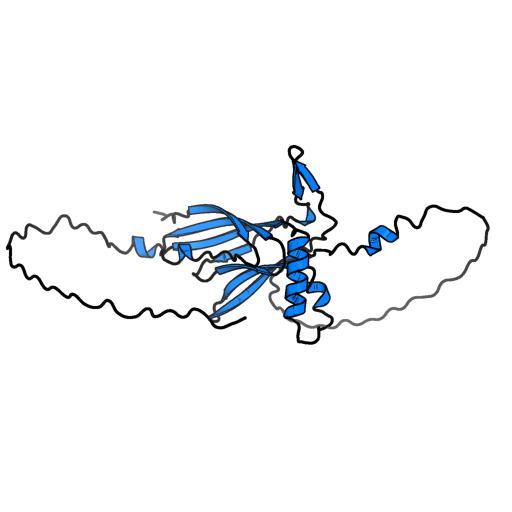1.00 86.44 99 PRO A N 1
ATOM 758 C CA . PRO A 1 99 ? 9.390 -8.084 -9.890 1.00 86.44 99 PRO A CA 1
ATOM 759 C C . PRO A 1 99 ? 9.368 -7.184 -11.125 1.00 86.44 99 PRO A C 1
ATOM 761 O O . PRO A 1 99 ? 8.404 -7.188 -11.886 1.00 86.44 99 PRO A O 1
ATOM 764 N N . TRP A 1 100 ? 10.452 -6.447 -11.331 1.00 83.06 100 TRP A N 1
ATOM 765 C CA . TRP A 1 100 ? 10.708 -5.602 -12.491 1.00 83.06 100 TRP A CA 1
ATOM 766 C C . TRP A 1 100 ? 11.980 -6.062 -13.204 1.00 83.06 100 TRP A C 1
ATOM 768 O O . TRP A 1 100 ? 12.829 -6.728 -12.624 1.00 83.06 100 TRP A O 1
ATOM 778 N N . THR A 1 101 ? 12.116 -5.753 -14.491 1.00 76.12 101 THR A N 1
ATOM 779 C CA . THR A 1 101 ? 13.303 -6.116 -15.278 1.00 76.12 101 THR A CA 1
ATOM 780 C C . THR A 1 101 ? 13.949 -4.862 -15.834 1.00 76.12 101 THR A C 1
ATOM 782 O O . THR A 1 101 ? 13.264 -4.069 -16.480 1.00 76.12 101 THR A O 1
ATOM 785 N N . VAL A 1 102 ? 15.260 -4.717 -15.646 1.00 74.44 102 VAL A N 1
ATOM 786 C CA . VAL A 1 102 ? 16.039 -3.703 -16.363 1.00 74.44 102 VAL A CA 1
ATOM 787 C C . VAL A 1 102 ? 16.118 -4.138 -17.826 1.00 74.44 102 VAL A C 1
ATOM 789 O O . VAL A 1 102 ? 16.555 -5.268 -18.082 1.00 74.44 102 VAL A O 1
ATOM 792 N N . PRO A 1 103 ? 15.708 -3.300 -18.793 1.00 67.12 103 PRO A N 1
ATOM 793 C CA . PRO A 1 103 ? 15.969 -3.564 -20.198 1.00 67.12 103 PRO A CA 1
ATOM 794 C C . PRO A 1 103 ? 17.481 -3.687 -20.378 1.00 67.12 103 PRO A C 1
ATOM 796 O O . PRO A 1 103 ? 18.215 -2.709 -20.319 1.00 67.12 103 PRO A O 1
ATOM 799 N N . THR A 1 104 ? 17.976 -4.913 -20.519 1.00 65.31 104 THR A N 1
ATOM 800 C CA . THR A 1 104 ? 19.375 -5.119 -20.873 1.00 65.31 104 THR A CA 1
ATOM 801 C C . THR A 1 104 ? 19.432 -4.975 -22.386 1.00 65.31 104 THR A C 1
ATOM 803 O O . THR A 1 104 ? 18.849 -5.802 -23.089 1.00 65.31 104 THR A O 1
ATOM 806 N N . ASP A 1 105 ? 20.119 -3.947 -22.889 1.00 56.25 105 ASP A N 1
ATOM 807 C CA . ASP A 1 105 ? 20.271 -3.636 -24.327 1.00 56.25 105 ASP A CA 1
ATOM 808 C C . ASP A 1 105 ? 20.721 -4.831 -25.197 1.00 56.25 105 ASP A C 1
ATOM 810 O O . ASP A 1 105 ? 20.619 -4.802 -26.422 1.00 56.25 105 ASP A O 1
ATOM 814 N N . ALA A 1 106 ? 21.171 -5.928 -24.583 1.00 51.69 106 ALA A N 1
ATOM 815 C CA . ALA A 1 106 ? 21.479 -7.188 -25.246 1.00 51.69 106 ALA A CA 1
ATOM 816 C C . ALA A 1 106 ? 20.285 -7.817 -25.998 1.00 51.69 106 ALA A C 1
ATOM 818 O O . ALA A 1 106 ? 20.502 -8.470 -27.017 1.00 51.69 106 ALA A O 1
ATOM 819 N N . ALA A 1 107 ? 19.035 -7.606 -25.561 1.00 50.00 107 ALA A N 1
ATOM 820 C CA . ALA A 1 107 ? 17.865 -8.175 -26.245 1.00 50.00 107 ALA A CA 1
ATOM 821 C C . ALA A 1 107 ? 17.547 -7.482 -27.586 1.00 50.00 107 ALA A C 1
ATOM 823 O O . ALA A 1 107 ? 16.981 -8.107 -28.479 1.00 50.00 107 ALA A O 1
ATOM 824 N N . ALA A 1 108 ? 17.975 -6.227 -27.778 1.00 49.47 108 ALA A N 1
ATOM 825 C CA . ALA A 1 108 ? 17.848 -5.533 -29.063 1.00 49.47 108 ALA A CA 1
ATOM 826 C C . ALA A 1 108 ? 18.840 -6.052 -30.127 1.00 49.47 108 ALA A C 1
ATOM 828 O O . ALA A 1 108 ? 18.693 -5.752 -31.312 1.00 49.47 108 ALA A O 1
ATOM 829 N N . LEU A 1 109 ? 19.843 -6.842 -29.722 1.00 48.19 109 LEU A N 1
ATOM 830 C CA . LEU A 1 109 ? 20.871 -7.398 -30.606 1.00 48.19 109 LEU A CA 1
ATOM 831 C C . LEU A 1 109 ? 20.523 -8.790 -31.164 1.00 48.19 109 LEU A C 1
ATOM 833 O O . LEU A 1 109 ? 21.072 -9.161 -32.202 1.00 48.19 109 LEU A O 1
ATOM 837 N N . GLU A 1 110 ? 19.600 -9.543 -30.552 1.00 50.22 110 GLU A N 1
ATOM 838 C CA . GLU A 1 110 ? 19.189 -10.860 -31.077 1.00 50.22 110 GLU A CA 1
ATOM 839 C C . GLU A 1 110 ? 18.127 -10.772 -32.189 1.00 50.22 110 GLU A C 1
ATOM 841 O O . GLU A 1 110 ? 18.149 -11.588 -33.115 1.00 50.22 110 GLU A O 1
ATOM 846 N N . ASP A 1 111 ? 17.283 -9.733 -32.201 1.00 46.72 111 ASP A N 1
ATOM 847 C CA . ASP A 1 111 ? 16.256 -9.552 -33.244 1.00 46.72 111 ASP A CA 1
ATOM 848 C C . ASP A 1 111 ? 16.805 -9.022 -34.586 1.00 46.72 111 ASP A C 1
ATOM 850 O O . ASP A 1 111 ? 16.119 -9.079 -35.607 1.00 46.72 111 ASP A O 1
ATOM 854 N N . MET A 1 112 ? 18.067 -8.574 -34.644 1.00 49.19 112 MET A N 1
ATOM 855 C CA . MET A 1 112 ? 18.743 -8.268 -35.919 1.00 49.19 112 MET A CA 1
ATOM 856 C C . MET A 1 112 ? 19.579 -9.433 -36.478 1.00 49.19 112 MET A C 1
ATOM 858 O O . MET A 1 112 ? 20.086 -9.333 -37.597 1.00 49.19 112 MET A O 1
ATOM 862 N N . ALA A 1 113 ? 19.717 -10.551 -35.753 1.00 45.50 113 ALA A N 1
ATOM 863 C CA . ALA A 1 113 ? 20.635 -11.636 -36.116 1.00 45.50 113 ALA A CA 1
ATOM 864 C C . ALA A 1 113 ? 19.982 -12.865 -36.784 1.00 45.50 113 ALA A C 1
ATOM 866 O O . ALA A 1 113 ? 20.692 -13.809 -37.130 1.00 45.50 113 ALA A O 1
ATOM 867 N N . THR A 1 114 ? 18.666 -12.884 -37.030 1.00 50.84 114 THR A N 1
ATOM 868 C CA . THR A 1 114 ? 17.985 -14.051 -37.635 1.00 50.84 114 THR A CA 1
ATOM 869 C C . THR A 1 114 ? 17.161 -13.710 -38.874 1.00 50.84 114 THR A C 1
ATOM 871 O O . THR A 1 114 ? 15.997 -14.069 -39.009 1.00 50.84 114 THR A O 1
ATOM 874 N N . ASN A 1 115 ? 17.791 -13.077 -39.863 1.00 49.25 115 ASN A N 1
ATOM 875 C CA . ASN A 1 115 ? 17.259 -13.118 -41.224 1.00 49.25 115 ASN A CA 1
ATOM 876 C C . ASN A 1 115 ? 18.374 -13.270 -42.261 1.00 49.25 115 ASN A C 1
ATOM 878 O O . ASN A 1 115 ? 18.629 -12.367 -43.055 1.00 49.25 115 ASN A O 1
ATOM 882 N N . ASN A 1 116 ? 19.067 -14.417 -42.254 1.00 47.09 116 ASN A N 1
ATOM 883 C CA . ASN A 1 116 ? 19.668 -14.909 -43.490 1.00 47.09 116 ASN A CA 1
ATOM 884 C C . ASN A 1 116 ? 19.975 -16.418 -43.486 1.00 47.09 116 ASN A C 1
ATOM 886 O O . ASN A 1 116 ? 20.748 -16.912 -42.672 1.00 47.09 116 ASN A O 1
ATOM 890 N N . ASN A 1 117 ? 19.449 -17.074 -44.522 1.00 48.16 117 ASN A N 1
ATOM 891 C CA . ASN A 1 117 ? 19.863 -18.338 -45.142 1.00 48.16 117 ASN A CA 1
ATOM 892 C C . ASN A 1 117 ? 19.414 -19.709 -44.587 1.00 48.16 117 ASN A C 1
ATOM 894 O O . ASN A 1 117 ? 20.101 -20.378 -43.827 1.00 48.16 117 ASN A O 1
ATOM 898 N N . ASN A 1 118 ? 18.315 -20.170 -45.199 1.00 48.62 118 ASN A N 1
ATOM 899 C CA . ASN A 1 118 ? 18.231 -21.321 -46.118 1.00 48.62 118 ASN A CA 1
ATOM 900 C C . ASN A 1 118 ? 18.607 -22.741 -45.644 1.00 48.62 118 ASN A C 1
ATOM 902 O O . ASN A 1 118 ? 19.769 -23.126 -45.575 1.00 48.62 118 ASN A O 1
ATOM 906 N N . ASN A 1 119 ? 17.551 -23.559 -45.542 1.00 49.88 119 ASN A N 1
ATOM 907 C CA . ASN A 1 119 ? 17.345 -24.844 -46.226 1.00 49.88 119 ASN A CA 1
ATOM 908 C C . ASN A 1 119 ? 18.584 -25.608 -46.733 1.00 49.88 119 ASN A C 1
ATOM 910 O O . ASN A 1 119 ? 19.154 -25.261 -47.765 1.00 49.88 119 ASN A O 1
ATOM 914 N N . ASN A 1 120 ? 18.822 -26.785 -46.142 1.00 44.62 120 ASN A N 1
ATOM 915 C CA . ASN A 1 120 ? 18.823 -28.047 -46.891 1.00 44.62 120 ASN A CA 1
ATOM 916 C C . ASN A 1 120 ? 18.659 -29.268 -45.964 1.00 44.62 120 ASN A C 1
ATOM 918 O O . ASN A 1 120 ? 19.517 -29.585 -45.151 1.00 44.62 120 ASN A O 1
ATOM 922 N N . ASN A 1 121 ? 17.512 -29.930 -46.127 1.00 44.41 121 ASN A N 1
ATOM 923 C CA . ASN A 1 121 ? 17.296 -31.377 -46.240 1.00 44.41 121 ASN A CA 1
ATOM 924 C C . ASN A 1 121 ? 18.420 -32.331 -45.755 1.00 44.41 121 ASN A C 1
ATOM 926 O O . ASN A 1 121 ? 19.499 -32.361 -46.337 1.00 44.41 121 ASN A O 1
ATOM 930 N N . SER A 1 122 ? 18.124 -33.258 -44.839 1.00 38.00 122 SER A N 1
ATOM 931 C CA . SER A 1 122 ? 17.900 -34.675 -45.195 1.00 38.00 122 SER A CA 1
ATOM 932 C C . SER A 1 122 ? 17.765 -35.578 -43.960 1.00 38.00 122 SER A C 1
ATOM 934 O O . SER A 1 122 ? 18.315 -35.318 -42.894 1.00 38.00 122 SER A O 1
ATOM 936 N N . HIS A 1 123 ? 16.989 -36.641 -44.158 1.00 43.31 123 HIS A N 1
ATOM 937 C CA . HIS A 1 123 ? 16.817 -37.840 -43.344 1.00 43.31 123 HIS A CA 1
ATOM 938 C C . HIS A 1 123 ? 17.969 -38.230 -42.400 1.00 43.31 123 HIS A C 1
ATOM 940 O O . HIS A 1 123 ? 19.096 -38.404 -42.851 1.00 43.31 123 HIS A O 1
ATOM 946 N N . ASN A 1 124 ? 17.631 -38.660 -41.176 1.00 42.25 124 ASN A N 1
ATOM 947 C CA . ASN A 1 124 ? 17.808 -40.085 -40.886 1.00 42.25 124 ASN A CA 1
ATOM 948 C C . ASN A 1 124 ? 16.954 -40.626 -39.733 1.00 42.25 124 ASN A C 1
ATOM 950 O O . ASN A 1 124 ? 16.745 -39.987 -38.706 1.00 42.25 124 ASN A O 1
ATOM 954 N N . SER A 1 125 ? 16.499 -41.850 -39.979 1.00 44.88 125 SER A N 1
ATOM 955 C CA . SER A 1 125 ? 15.847 -42.795 -39.079 1.00 44.88 125 SER A CA 1
ATOM 956 C C . SER A 1 125 ? 16.793 -43.255 -37.964 1.00 44.88 125 SER A C 1
ATOM 958 O O . SER A 1 125 ? 18.007 -43.317 -38.166 1.00 44.88 125 SER A O 1
ATOM 960 N N . GLY A 1 126 ? 16.242 -43.636 -36.810 1.00 38.31 126 GLY A N 1
ATOM 961 C CA . GLY A 1 126 ? 17.020 -44.256 -35.743 1.00 38.31 126 GLY A CA 1
ATOM 962 C C . GLY A 1 126 ? 16.229 -44.513 -34.469 1.00 38.31 126 GLY A C 1
ATOM 963 O O . GLY A 1 126 ? 16.331 -43.754 -33.511 1.00 38.31 126 GLY A O 1
ATOM 964 N N . ASP A 1 127 ? 15.476 -45.613 -34.462 1.00 50.66 127 ASP A N 1
ATOM 965 C CA . ASP A 1 127 ? 15.039 -46.334 -33.264 1.00 50.66 127 ASP A CA 1
ATOM 966 C C . ASP A 1 127 ? 16.116 -46.370 -32.163 1.00 50.66 127 ASP A C 1
ATOM 968 O O . ASP A 1 127 ? 17.264 -46.707 -32.453 1.00 50.66 127 ASP A O 1
ATOM 972 N N . ASN A 1 128 ? 15.738 -46.169 -30.889 1.00 42.84 128 ASN A N 1
ATOM 973 C CA . ASN A 1 128 ? 16.152 -47.072 -29.802 1.00 42.84 128 ASN A CA 1
ATOM 974 C C . ASN A 1 128 ? 15.488 -46.799 -28.432 1.00 42.84 128 ASN A C 1
ATOM 976 O O . ASN A 1 128 ? 15.706 -45.786 -27.781 1.00 42.84 128 ASN A O 1
ATOM 980 N N . LYS A 1 129 ? 14.776 -47.838 -27.974 1.00 42.75 129 LYS A N 1
ATOM 981 C CA . LYS A 1 129 ? 14.835 -48.489 -26.646 1.00 42.75 129 LYS A CA 1
ATOM 982 C C . LYS A 1 129 ? 14.613 -47.686 -25.349 1.00 42.75 129 LYS A C 1
ATOM 984 O O . LYS A 1 129 ? 15.517 -47.102 -24.769 1.00 42.75 129 LYS A O 1
ATOM 989 N N . LYS A 1 130 ? 13.429 -47.957 -24.774 1.00 47.78 130 LYS A N 1
ATOM 990 C CA . LYS A 1 130 ? 13.185 -48.509 -23.417 1.00 47.78 130 LYS A CA 1
ATOM 991 C C . LYS A 1 130 ? 14.406 -48.604 -22.481 1.00 47.78 130 LYS A C 1
ATOM 993 O O . LYS A 1 130 ? 15.239 -49.472 -22.699 1.00 47.78 130 LYS A O 1
ATOM 998 N N . HIS A 1 131 ? 14.343 -47.929 -21.332 1.00 41.84 131 HIS A N 1
ATOM 999 C CA . HIS A 1 131 ? 14.717 -48.454 -20.004 1.00 41.84 131 HIS A CA 1
ATOM 1000 C C . HIS A 1 131 ? 13.954 -47.628 -18.943 1.00 41.84 131 HIS A C 1
ATOM 1002 O O . HIS A 1 131 ? 13.998 -46.409 -18.963 1.00 41.84 131 HIS A O 1
ATOM 1008 N N . LYS A 1 132 ? 12.997 -48.208 -18.211 1.00 42.53 132 LYS A N 1
ATOM 1009 C CA . LYS A 1 132 ? 13.123 -49.008 -16.975 1.00 42.53 132 LYS A CA 1
ATOM 1010 C C . LYS A 1 132 ? 13.047 -48.120 -15.720 1.00 42.53 132 LYS A C 1
ATOM 1012 O O . LYS A 1 132 ? 13.997 -47.443 -15.360 1.00 42.53 132 LYS A O 1
ATOM 1017 N N . SER A 1 133 ? 11.866 -48.175 -15.103 1.00 49.31 133 SER A N 1
ATOM 1018 C CA . SER A 1 133 ? 11.550 -48.037 -13.674 1.00 49.31 133 SER A CA 1
ATOM 1019 C C . SER A 1 133 ? 12.700 -47.706 -12.715 1.00 49.31 133 SER A C 1
ATOM 1021 O O . SER A 1 133 ? 13.646 -48.490 -12.612 1.00 49.31 133 SER A O 1
ATOM 1023 N N . ASN A 1 134 ? 12.490 -46.723 -11.834 1.00 42.62 134 ASN A N 1
ATOM 1024 C CA . ASN A 1 134 ? 12.892 -46.924 -10.448 1.00 42.62 134 ASN A CA 1
ATOM 1025 C C . ASN A 1 134 ? 11.889 -46.330 -9.454 1.00 42.62 134 ASN A C 1
ATOM 1027 O O . ASN A 1 134 ? 11.455 -45.188 -9.566 1.00 42.62 134 ASN A O 1
ATOM 1031 N N . LYS A 1 135 ? 11.516 -47.190 -8.511 1.00 51.62 135 LYS A N 1
ATOM 1032 C CA . LYS A 1 135 ? 10.544 -47.038 -7.436 1.00 51.62 135 LYS A CA 1
ATOM 1033 C C . LYS A 1 135 ? 11.362 -47.075 -6.151 1.00 51.62 135 LYS A C 1
ATOM 1035 O O . LYS A 1 135 ? 12.043 -48.066 -5.947 1.00 51.62 135 LYS A O 1
ATOM 1040 N N . ASN A 1 136 ? 11.300 -46.023 -5.342 1.00 43.06 136 ASN A N 1
ATOM 1041 C CA . ASN A 1 136 ? 11.654 -45.951 -3.916 1.00 43.06 136 ASN A CA 1
ATOM 1042 C C . ASN A 1 136 ? 11.059 -44.607 -3.445 1.00 43.06 136 ASN A C 1
ATOM 1044 O O . ASN A 1 136 ? 11.314 -43.594 -4.078 1.00 43.06 136 ASN A O 1
ATOM 1048 N N . GLY A 1 137 ? 10.181 -44.491 -2.453 1.00 42.00 137 GLY A N 1
ATOM 1049 C CA . GLY A 1 137 ? 10.073 -45.268 -1.229 1.00 42.00 137 GLY A CA 1
ATOM 1050 C C . GLY A 1 137 ? 10.756 -44.503 -0.097 1.00 42.00 137 GLY A C 1
ATOM 1051 O O . GLY A 1 137 ? 11.914 -44.785 0.188 1.00 42.00 137 GLY A O 1
ATOM 1052 N N . LYS A 1 138 ? 10.053 -43.543 0.523 1.00 46.44 138 LYS A N 1
ATOM 1053 C CA . LYS A 1 138 ? 10.162 -43.247 1.962 1.00 46.44 138 LYS A CA 1
ATOM 1054 C C . LYS A 1 138 ? 9.103 -42.242 2.410 1.00 46.44 138 LYS A C 1
ATOM 1056 O O . LYS A 1 138 ? 9.199 -41.046 2.156 1.00 46.44 138 LYS A O 1
ATOM 1061 N N . GLU A 1 139 ? 8.109 -42.781 3.099 1.00 46.88 139 GLU A N 1
ATOM 1062 C CA . GLU A 1 139 ? 7.299 -42.072 4.078 1.00 46.88 139 GLU A CA 1
ATOM 1063 C C . GLU A 1 139 ? 8.220 -41.585 5.202 1.00 46.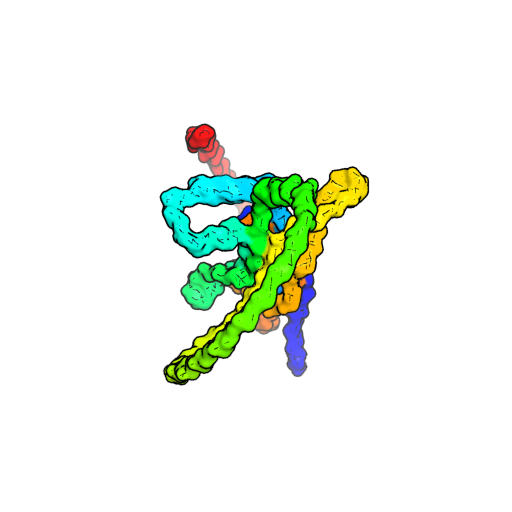88 139 GLU A C 1
ATOM 1065 O O . GLU A 1 139 ? 9.045 -42.352 5.699 1.00 46.88 139 GLU A O 1
ATOM 1070 N N . ASN A 1 140 ? 8.077 -40.325 5.609 1.00 43.25 140 ASN A N 1
ATOM 1071 C CA . ASN A 1 140 ? 8.516 -39.888 6.925 1.00 43.25 140 ASN A CA 1
ATOM 1072 C C . ASN A 1 140 ? 7.449 -38.978 7.532 1.00 43.25 140 ASN A C 1
ATOM 1074 O O . ASN A 1 140 ? 7.094 -37.927 7.005 1.00 43.25 140 ASN A O 1
ATOM 1078 N N . ASN A 1 141 ? 6.942 -39.488 8.644 1.00 44.00 141 ASN A N 1
ATOM 1079 C CA . ASN A 1 141 ? 5.946 -38.955 9.546 1.00 44.00 141 ASN A CA 1
ATOM 1080 C C . ASN A 1 141 ? 6.575 -37.828 10.386 1.00 44.00 141 ASN A C 1
ATOM 1082 O O . ASN A 1 141 ? 7.676 -37.999 10.909 1.00 44.00 141 ASN A O 1
ATOM 1086 N N . GLY A 1 142 ? 5.893 -36.692 10.528 1.00 39.75 142 GLY A N 1
ATOM 1087 C CA . GLY A 1 142 ? 6.414 -35.540 11.267 1.00 39.75 142 GLY A CA 1
ATOM 1088 C C . GLY A 1 142 ? 5.362 -34.458 11.471 1.00 39.75 142 GLY A C 1
ATOM 1089 O O . GLY A 1 142 ? 5.332 -33.464 10.755 1.00 39.75 142 GLY A O 1
ATOM 1090 N N . ASN A 1 143 ? 4.491 -34.675 12.456 1.00 44.03 143 ASN A N 1
ATOM 1091 C CA . ASN A 1 143 ? 3.516 -33.708 12.944 1.00 44.03 143 ASN A CA 1
ATOM 1092 C C . ASN A 1 143 ? 4.210 -32.449 13.479 1.00 44.03 143 ASN A C 1
ATOM 1094 O O . ASN A 1 143 ? 4.837 -32.506 14.529 1.00 44.03 143 ASN A O 1
ATOM 1098 N N . ASN A 1 144 ? 4.008 -31.313 12.812 1.00 38.12 144 ASN A N 1
ATOM 1099 C CA . ASN A 1 144 ? 4.122 -29.982 13.404 1.00 38.12 144 ASN A CA 1
ATOM 1100 C C . ASN A 1 144 ? 2.994 -29.115 12.832 1.00 38.12 144 ASN A C 1
ATOM 1102 O O . ASN A 1 144 ? 3.117 -28.541 11.752 1.00 38.12 144 ASN A O 1
ATOM 1106 N N . LYS A 1 145 ? 1.873 -29.030 13.561 1.00 37.62 145 LYS A N 1
ATOM 1107 C CA . LYS A 1 145 ? 0.835 -28.012 13.340 1.00 37.62 145 LYS A CA 1
ATOM 1108 C C . LYS A 1 145 ? 1.403 -26.653 13.759 1.00 37.62 145 LYS A C 1
ATOM 1110 O O . LYS A 1 145 ? 1.153 -26.178 14.861 1.00 37.62 145 LYS A O 1
ATOM 1115 N N . LYS A 1 146 ? 2.200 -26.044 12.884 1.00 35.16 146 LYS A N 1
ATOM 1116 C CA . LYS A 1 146 ? 2.436 -24.601 12.894 1.00 35.16 146 LYS A CA 1
ATOM 1117 C C . LYS A 1 146 ? 1.284 -23.999 12.093 1.00 35.16 146 LYS A C 1
ATOM 1119 O O . LYS A 1 146 ? 1.073 -24.421 10.958 1.00 35.16 146 LYS A O 1
ATOM 1124 N N . LEU A 1 147 ? 0.500 -23.102 12.695 1.00 37.53 147 LEU A N 1
ATOM 1125 C CA . LEU A 1 147 ? -0.497 -22.322 11.963 1.00 37.53 147 LEU A CA 1
ATOM 1126 C C . LEU A 1 147 ? 0.235 -21.580 10.840 1.00 37.53 147 LEU A C 1
ATOM 1128 O O . LEU A 1 147 ? 0.951 -20.614 11.087 1.00 37.53 147 LEU A O 1
ATOM 1132 N N . ALA A 1 148 ? 0.105 -22.091 9.621 1.00 29.94 148 ALA A N 1
ATOM 1133 C CA . ALA A 1 148 ? 0.481 -21.378 8.423 1.00 29.94 148 ALA A CA 1
ATOM 1134 C C . ALA A 1 148 ? -0.616 -20.342 8.184 1.00 29.94 148 ALA A C 1
ATOM 1136 O O . ALA A 1 148 ? -1.700 -20.672 7.701 1.00 29.94 148 ALA A O 1
ATOM 1137 N N . SER A 1 149 ? -0.346 -19.092 8.549 1.00 41.12 149 SER A N 1
ATOM 1138 C CA . SER A 1 149 ? -0.945 -17.961 7.857 1.00 41.12 149 SER A CA 1
ATOM 1139 C C . SER A 1 149 ? -0.625 -18.153 6.373 1.00 41.12 149 SER A C 1
ATOM 1141 O O . SER A 1 149 ? 0.528 -18.057 5.955 1.00 41.12 149 SER A O 1
ATOM 1143 N N . SER A 1 150 ? -1.627 -18.553 5.585 1.00 32.59 150 SER A N 1
ATOM 1144 C CA . SER A 1 150 ? -1.500 -18.656 4.130 1.00 32.59 150 SER A CA 1
ATOM 1145 C C . SER A 1 150 ? -1.368 -17.245 3.572 1.00 32.59 150 SER A C 1
ATOM 1147 O O . SER A 1 150 ? -2.352 -16.624 3.190 1.00 32.59 150 SER A O 1
ATOM 1149 N N . SER A 1 151 ? -0.145 -16.719 3.585 1.00 41.28 151 SER A N 1
ATOM 1150 C CA . SER A 1 151 ? 0.219 -15.567 2.776 1.00 41.28 151 SER A CA 1
ATOM 1151 C C . SER A 1 151 ? 0.388 -16.076 1.350 1.00 41.28 151 SER A C 1
ATOM 1153 O O . SER A 1 151 ? 1.400 -16.683 0.996 1.00 41.28 151 SER A O 1
ATOM 1155 N N . THR A 1 152 ? -0.668 -15.938 0.555 1.00 40.38 152 THR A N 1
ATOM 1156 C CA . THR A 1 152 ? -0.642 -16.234 -0.875 1.00 40.38 152 THR A CA 1
ATOM 1157 C C . THR A 1 152 ? 0.241 -15.181 -1.541 1.00 40.38 152 THR A C 1
ATOM 1159 O O . THR A 1 152 ? -0.218 -14.087 -1.851 1.00 40.38 152 THR A O 1
ATOM 1162 N N . GLN A 1 153 ? 1.530 -15.476 -1.714 1.00 46.12 153 GLN A N 1
ATOM 1163 C CA . GLN A 1 153 ? 2.438 -14.599 -2.451 1.00 46.12 153 GLN A CA 1
ATOM 1164 C C . GLN A 1 153 ? 2.083 -14.666 -3.941 1.00 46.12 153 GLN A C 1
ATOM 1166 O O . GLN A 1 153 ? 2.389 -15.644 -4.621 1.00 46.12 153 GLN A O 1
ATOM 1171 N N . ILE A 1 154 ? 1.390 -13.643 -4.438 1.00 50.28 154 ILE A N 1
ATOM 1172 C CA . ILE A 1 154 ? 1.101 -13.475 -5.863 1.00 50.28 154 ILE A CA 1
ATOM 1173 C C . ILE A 1 154 ? 2.316 -12.789 -6.495 1.00 50.28 154 ILE A C 1
ATOM 1175 O O . ILE A 1 154 ? 2.649 -11.663 -6.137 1.00 50.28 154 ILE A O 1
ATOM 1179 N N . THR A 1 155 ? 3.004 -13.480 -7.404 1.00 44.75 155 THR A N 1
ATOM 1180 C CA . THR A 1 155 ? 4.161 -12.951 -8.142 1.00 44.75 155 THR A CA 1
ATOM 1181 C C . THR A 1 155 ? 3.720 -12.378 -9.487 1.00 44.75 155 THR A C 1
ATOM 1183 O O . THR A 1 155 ? 3.239 -13.116 -10.349 1.00 44.75 155 THR A O 1
ATOM 1186 N N . ALA A 1 156 ? 3.904 -11.074 -9.676 1.00 48.09 156 ALA A N 1
ATOM 1187 C CA . ALA A 1 156 ? 3.536 -10.328 -10.879 1.00 48.09 156 ALA A CA 1
ATOM 1188 C C . ALA A 1 156 ? 4.715 -10.194 -11.856 1.00 48.09 156 ALA A C 1
ATOM 1190 O O . ALA A 1 156 ? 5.626 -9.437 -11.583 1.00 48.09 156 ALA A O 1
ATOM 1191 N N . SER A 1 157 ? 4.745 -10.881 -13.000 1.00 42.34 157 SER A N 1
ATOM 1192 C CA . SER A 1 157 ? 5.874 -10.748 -13.943 1.00 42.34 157 SER A CA 1
ATOM 1193 C C . SER A 1 157 ? 5.830 -9.414 -14.706 1.00 42.34 157 SER A C 1
ATOM 1195 O O . SER A 1 157 ? 4.948 -9.222 -15.543 1.00 42.34 157 SER A O 1
ATOM 1197 N N . ALA A 1 158 ? 6.797 -8.516 -14.477 1.00 47.38 158 ALA A N 1
ATOM 1198 C CA . ALA A 1 158 ? 6.985 -7.353 -15.339 1.00 47.38 158 ALA A CA 1
ATOM 1199 C C . ALA A 1 158 ? 7.538 -7.776 -16.702 1.00 47.38 158 ALA A C 1
ATOM 1201 O O . ALA A 1 158 ? 8.650 -8.281 -16.834 1.00 47.38 158 ALA A O 1
ATOM 1202 N N . CYS A 1 159 ? 6.745 -7.524 -17.730 1.00 47.12 159 CYS A N 1
ATOM 1203 C CA . CYS A 1 159 ? 7.192 -7.445 -19.111 1.00 47.12 159 CYS A CA 1
ATOM 1204 C C . CYS A 1 159 ? 7.132 -5.950 -19.512 1.00 47.12 159 CYS A C 1
ATOM 1206 O O . CYS A 1 159 ? 6.445 -5.180 -18.837 1.00 47.12 159 CYS A O 1
ATOM 1208 N N . SER A 1 160 ? 7.822 -5.511 -20.569 1.00 54.41 160 SER A N 1
ATOM 1209 C CA . SER A 1 160 ? 7.982 -4.086 -20.941 1.00 54.41 160 SER A CA 1
ATOM 1210 C C . SER A 1 160 ? 6.655 -3.315 -20.957 1.00 54.41 160 SER A C 1
ATOM 1212 O O . SER A 1 160 ? 5.835 -3.612 -21.821 1.00 54.41 160 SER A O 1
ATOM 1214 N N . ALA A 1 161 ? 6.430 -2.375 -20.027 1.00 59.66 161 ALA A N 1
ATOM 1215 C CA . ALA A 1 161 ? 5.152 -1.673 -19.833 1.00 59.66 161 ALA A CA 1
ATOM 1216 C C . ALA A 1 161 ? 4.540 -1.178 -21.157 1.00 59.66 161 ALA A C 1
ATOM 1218 O O . ALA A 1 161 ? 5.236 -0.613 -22.000 1.00 59.66 161 ALA A O 1
ATOM 1219 N N . GLU A 1 162 ? 3.239 -1.407 -21.353 1.00 62.75 162 GLU A N 1
ATOM 1220 C CA . GLU A 1 162 ? 2.541 -0.893 -22.534 1.00 62.75 162 GLU A CA 1
ATOM 1221 C C . GLU A 1 162 ? 2.353 0.611 -22.340 1.00 62.75 162 GLU A C 1
ATOM 1223 O O . GLU A 1 162 ? 1.675 1.051 -21.408 1.00 62.75 162 GLU A O 1
ATOM 1228 N N . ARG A 1 163 ? 3.030 1.400 -23.174 1.00 66.38 163 ARG A N 1
ATOM 1229 C CA . ARG A 1 163 ? 2.992 2.857 -23.105 1.00 66.38 163 ARG A CA 1
ATOM 1230 C C . ARG A 1 163 ? 1.998 3.379 -24.130 1.00 66.38 163 ARG A C 1
ATOM 1232 O O . ARG A 1 163 ? 2.106 3.076 -25.317 1.00 66.38 163 ARG A O 1
ATOM 1239 N N . VAL A 1 164 ? 1.031 4.163 -23.667 1.00 72.44 164 VAL A N 1
ATOM 1240 C CA . VAL A 1 164 ? 0.017 4.785 -24.520 1.00 72.44 164 VAL A CA 1
ATOM 1241 C C . VAL A 1 164 ? 0.230 6.290 -24.514 1.00 72.44 164 VAL A C 1
ATOM 1243 O O . VAL A 1 164 ? 0.380 6.909 -23.461 1.00 72.44 164 VAL A O 1
ATOM 1246 N N . GLN A 1 165 ? 0.243 6.888 -25.705 1.00 75.69 165 GLN A N 1
ATOM 1247 C CA . GLN A 1 165 ? 0.367 8.331 -25.859 1.00 75.69 165 GLN A CA 1
ATOM 1248 C C . GLN A 1 165 ? -1.013 8.982 -25.708 1.00 75.69 165 GLN A C 1
ATOM 1250 O O . GLN A 1 165 ? -1.845 8.943 -26.616 1.00 75.69 165 GLN A O 1
ATOM 1255 N N . LEU A 1 166 ? -1.276 9.582 -24.549 1.00 71.69 166 LEU A N 1
ATOM 1256 C CA . LEU A 1 166 ? -2.488 10.355 -24.304 1.00 71.69 166 LEU A CA 1
ATOM 1257 C C . LEU A 1 166 ? -2.314 11.780 -24.840 1.00 71.69 166 LEU A C 1
ATOM 1259 O O . LEU A 1 166 ? -1.314 12.456 -24.587 1.00 71.69 166 LEU A O 1
ATOM 1263 N N . ALA A 1 167 ? -3.304 12.233 -25.611 1.00 71.94 167 ALA A N 1
ATOM 1264 C CA . ALA A 1 167 ? -3.349 13.563 -26.227 1.00 71.94 167 ALA A CA 1
ATOM 1265 C C . ALA A 1 167 ? -2.136 13.927 -27.114 1.00 71.94 167 ALA A C 1
ATOM 1267 O O . ALA A 1 167 ? -1.924 15.101 -27.391 1.00 71.94 167 ALA A O 1
ATOM 1268 N N . GLY A 1 168 ? -1.348 12.946 -27.573 1.00 70.44 168 GLY A N 1
ATOM 1269 C CA . GLY A 1 168 ? -0.195 13.168 -28.456 1.00 70.44 168 GLY A CA 1
ATOM 1270 C C . GLY A 1 168 ? 1.073 13.698 -27.774 1.00 70.44 168 GLY A C 1
ATOM 1271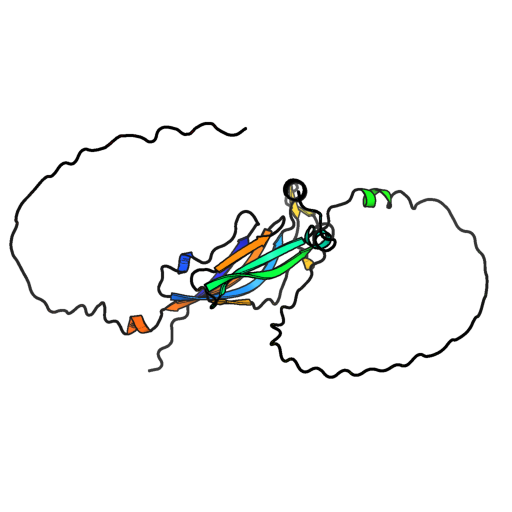 O O . GLY A 1 168 ? 2.076 13.877 -28.456 1.00 70.44 168 GLY A O 1
ATOM 1272 N N . PHE A 1 169 ? 1.060 13.917 -26.453 1.00 72.81 169 PHE A N 1
ATOM 1273 C CA . PHE A 1 169 ? 2.208 14.484 -25.721 1.00 72.81 169 PHE A CA 1
ATOM 1274 C C . PHE A 1 169 ? 2.549 13.745 -24.427 1.00 72.81 169 PHE A C 1
ATOM 1276 O O . PHE A 1 169 ? 3.704 13.762 -24.015 1.00 72.81 169 PHE A O 1
ATOM 1283 N N . PHE A 1 170 ? 1.576 13.090 -23.790 1.00 58.06 170 PHE A N 1
ATOM 1284 C CA . PHE A 1 170 ? 1.793 12.417 -22.515 1.00 58.06 170 PHE A CA 1
ATOM 1285 C C . PHE A 1 170 ? 1.977 10.928 -22.746 1.00 58.06 170 PHE A C 1
ATOM 1287 O O . PHE A 1 170 ? 1.056 10.239 -23.176 1.00 58.06 170 PHE A O 1
ATOM 1294 N N . GLU A 1 171 ? 3.170 10.431 -22.463 1.00 67.50 171 GLU A N 1
ATOM 1295 C CA . GLU A 1 171 ? 3.428 9.001 -22.437 1.00 67.50 171 GLU A CA 1
ATOM 1296 C C . GLU A 1 171 ? 2.994 8.458 -21.072 1.00 67.50 171 GLU A C 1
ATOM 1298 O O . GLU A 1 171 ? 3.571 8.808 -20.044 1.00 67.50 171 GLU A O 1
ATOM 1303 N N . VAL A 1 172 ? 1.935 7.646 -21.049 1.00 66.81 172 VAL A N 1
ATOM 1304 C CA . VAL A 1 172 ? 1.411 7.046 -19.817 1.00 66.81 172 VAL A CA 1
ATOM 1305 C C . VAL A 1 172 ? 1.579 5.536 -19.894 1.00 66.81 172 VAL A C 1
ATOM 1307 O O . VAL A 1 172 ? 1.109 4.894 -20.836 1.00 66.81 172 VAL A O 1
ATOM 1310 N N . ALA A 1 173 ? 2.253 4.962 -18.898 1.00 67.31 173 ALA A N 1
ATOM 1311 C CA . ALA A 1 173 ? 2.303 3.518 -18.716 1.00 67.31 173 ALA A CA 1
ATOM 1312 C C . ALA A 1 173 ? 0.949 3.040 -18.176 1.00 67.31 173 ALA A C 1
ATOM 1314 O O . ALA A 1 173 ? 0.511 3.485 -17.112 1.00 67.31 173 ALA A O 1
ATOM 1315 N N . LEU A 1 174 ? 0.268 2.163 -18.916 1.00 68.50 174 LEU A N 1
ATOM 1316 C CA . LEU A 1 174 ? -0.976 1.569 -18.435 1.00 68.50 174 LEU A CA 1
ATOM 1317 C C . LEU A 1 174 ? -0.669 0.392 -17.497 1.00 68.50 174 LEU A C 1
ATOM 1319 O O . LEU A 1 174 ? 0.176 -0.442 -17.844 1.00 68.50 174 LEU A O 1
ATOM 1323 N N . PRO A 1 175 ? -1.361 0.286 -16.344 1.00 64.50 175 PRO A N 1
ATOM 1324 C CA . PRO A 1 175 ? -1.233 -0.869 -15.466 1.00 64.50 175 PRO A CA 1
ATOM 1325 C C . PRO A 1 175 ? -1.600 -2.146 -16.216 1.00 64.50 175 PRO A C 1
ATOM 1327 O O . PRO A 1 175 ? -2.641 -2.223 -16.877 1.00 64.50 175 PRO A O 1
ATOM 1330 N N . ARG A 1 176 ? -0.764 -3.169 -16.093 1.00 72.19 176 ARG A N 1
ATOM 1331 C CA . ARG A 1 176 ? -1.038 -4.500 -16.631 1.00 72.19 176 ARG A CA 1
ATOM 1332 C C . ARG A 1 176 ? -1.877 -5.293 -15.653 1.00 72.19 176 ARG A C 1
ATOM 1334 O O . ARG A 1 176 ? -1.905 -5.020 -14.458 1.00 72.19 176 ARG A O 1
ATOM 1341 N N . GLN A 1 177 ? -2.507 -6.354 -16.147 1.00 68.56 177 GLN A N 1
ATOM 1342 C CA . GLN A 1 177 ? -3.220 -7.283 -15.274 1.00 68.56 177 GLN A CA 1
ATOM 1343 C C . GLN A 1 177 ? -2.290 -7.920 -14.227 1.00 68.56 177 GLN A C 1
ATOM 1345 O O . GLN A 1 177 ? -2.730 -8.207 -13.120 1.00 68.56 177 GLN A O 1
ATOM 1350 N N . THR A 1 178 ? -1.006 -8.102 -14.556 1.00 72.75 178 THR A N 1
ATOM 1351 C CA . THR A 1 178 ? 0.022 -8.550 -13.607 1.00 72.75 178 THR A CA 1
ATOM 1352 C C . THR A 1 178 ? 0.261 -7.542 -12.494 1.00 72.75 178 THR A C 1
ATOM 1354 O O . THR A 1 178 ? 0.551 -7.944 -11.377 1.00 72.75 178 THR A O 1
ATOM 1357 N N . ASP A 1 179 ? 0.081 -6.253 -12.760 1.00 76.44 179 ASP A N 1
ATOM 1358 C CA . ASP A 1 179 ? 0.393 -5.181 -11.816 1.00 76.44 179 ASP A CA 1
ATOM 1359 C C . ASP A 1 179 ? -0.717 -5.007 -10.768 1.00 76.44 179 ASP A C 1
ATOM 1361 O O . ASP A 1 179 ? -0.591 -4.204 -9.846 1.00 76.44 179 ASP A O 1
ATOM 1365 N N . ILE A 1 180 ? -1.810 -5.768 -10.890 1.00 83.44 180 ILE A N 1
ATOM 1366 C CA . ILE A 1 180 ? -2.966 -5.718 -10.001 1.00 83.44 180 ILE A CA 1
ATOM 1367 C C . ILE A 1 180 ? -3.019 -6.998 -9.169 1.00 83.44 180 ILE A C 1
ATOM 1369 O O . ILE A 1 180 ? -3.399 -8.073 -9.638 1.00 83.44 180 ILE A O 1
ATOM 1373 N N . CYS A 1 181 ? -2.732 -6.860 -7.881 1.00 85.44 181 CYS A N 1
ATOM 1374 C CA . CYS A 1 181 ? -3.045 -7.871 -6.887 1.00 85.44 181 CYS A CA 1
ATOM 1375 C C . CYS A 1 181 ? -4.506 -7.675 -6.448 1.00 85.44 181 CYS A C 1
ATOM 1377 O O . CYS A 1 181 ? -4.826 -6.803 -5.635 1.00 85.44 181 CYS A O 1
ATOM 1379 N N . SER A 1 182 ? -5.408 -8.448 -7.059 1.00 82.25 182 SER A N 1
ATOM 1380 C CA . SER A 1 182 ? -6.845 -8.463 -6.748 1.00 82.25 182 SER A CA 1
ATOM 1381 C C . SER A 1 182 ? -7.201 -9.600 -5.785 1.00 82.25 182 SER A C 1
ATOM 1383 O O . SER A 1 182 ? -6.441 -10.555 -5.637 1.00 82.25 182 SER A O 1
ATOM 1385 N N . ASN A 1 183 ? -8.375 -9.514 -5.148 1.00 82.94 183 ASN A N 1
ATOM 1386 C CA . ASN A 1 183 ? -8.852 -10.470 -4.133 1.00 82.94 183 ASN A CA 1
ATOM 1387 C C . ASN A 1 183 ? -7.966 -10.538 -2.881 1.00 82.94 183 ASN A C 1
ATOM 1389 O O . ASN A 1 183 ? -7.855 -11.582 -2.237 1.00 82.94 183 ASN A O 1
ATOM 1393 N N . VAL A 1 184 ? -7.344 -9.414 -2.535 1.00 88.38 184 VAL A N 1
ATOM 1394 C CA . VAL A 1 184 ? -6.661 -9.254 -1.256 1.00 88.38 184 VAL A CA 1
ATOM 1395 C C . VAL A 1 184 ? -7.740 -9.031 -0.190 1.00 88.38 184 VAL A C 1
ATOM 1397 O O . VAL A 1 184 ? -8.680 -8.276 -0.413 1.00 88.38 184 VAL A O 1
ATOM 1400 N N . ASP A 1 185 ? -7.653 -9.714 0.949 1.00 93.12 185 ASP A N 1
ATOM 1401 C CA . ASP A 1 185 ? -8.489 -9.436 2.129 1.00 93.12 185 ASP A CA 1
ATOM 1402 C C . ASP A 1 185 ? -7.577 -9.382 3.354 1.00 93.12 185 ASP A C 1
ATOM 1404 O O . ASP A 1 185 ? -7.548 -10.289 4.186 1.00 93.12 185 ASP A O 1
ATOM 1408 N N . LEU A 1 186 ? -6.742 -8.341 3.401 1.00 94.12 186 LEU A N 1
ATOM 1409 C CA . LEU A 1 186 ? -5.868 -8.090 4.543 1.00 94.12 186 LEU A CA 1
ATOM 1410 C C . LEU A 1 186 ? -6.611 -7.208 5.524 1.00 94.12 186 LEU A C 1
ATOM 1412 O O . LEU A 1 186 ? -7.090 -6.142 5.143 1.00 94.12 186 LEU A O 1
ATOM 1416 N N . ARG A 1 187 ? -6.677 -7.652 6.776 1.00 95.06 187 ARG A N 1
ATOM 1417 C CA . ARG A 1 187 ? -7.324 -6.922 7.860 1.00 95.06 187 ARG A CA 1
ATOM 1418 C C . ARG A 1 187 ? -6.351 -6.732 9.001 1.00 95.06 187 ARG A C 1
ATOM 1420 O O . ARG A 1 187 ? -5.678 -7.685 9.389 1.00 95.06 187 ARG A O 1
ATOM 1427 N N . PHE A 1 188 ? -6.292 -5.516 9.512 1.00 92.94 188 PHE A N 1
ATOM 1428 C CA . PHE A 1 188 ? -5.470 -5.172 10.659 1.00 92.94 188 PHE A CA 1
ATOM 1429 C C . PHE A 1 188 ? -6.136 -4.066 11.466 1.00 92.94 188 PHE A C 1
ATOM 1431 O O . PHE A 1 188 ? -6.818 -3.200 10.913 1.00 92.94 188 PHE A O 1
ATOM 1438 N N . ASP A 1 189 ? -5.932 -4.113 12.775 1.00 91.56 189 ASP A N 1
ATOM 1439 C CA . ASP A 1 189 ? -6.356 -3.055 13.679 1.00 91.56 189 ASP A CA 1
ATOM 1440 C C . ASP A 1 189 ? -5.370 -1.886 13.591 1.00 91.56 189 ASP A C 1
ATOM 1442 O O . ASP A 1 189 ? -4.176 -2.073 13.358 1.00 91.56 189 ASP A O 1
ATOM 1446 N N . VAL A 1 190 ? -5.877 -0.666 13.743 1.00 89.81 190 VAL A N 1
ATOM 1447 C CA . VAL A 1 190 ? -5.084 0.564 13.772 1.00 89.81 190 VAL A CA 1
ATOM 1448 C C . VAL A 1 190 ? -4.875 0.936 15.236 1.00 89.81 190 VAL A C 1
ATOM 1450 O O . VAL A 1 190 ? -5.596 1.755 15.797 1.00 89.81 190 VAL A O 1
ATOM 1453 N N . ASP A 1 191 ? -3.879 0.319 15.862 1.00 81.81 191 ASP A N 1
ATOM 1454 C CA . ASP A 1 191 ? -3.513 0.500 17.274 1.00 81.81 191 ASP A CA 1
ATOM 1455 C C . ASP A 1 191 ? -2.458 1.606 17.492 1.00 81.81 191 ASP A C 1
ATOM 1457 O O . ASP A 1 191 ? -1.740 1.643 18.490 1.00 81.81 191 ASP A O 1
ATOM 1461 N N . GLY A 1 192 ? -2.375 2.546 16.545 1.00 78.81 192 GLY A N 1
ATOM 1462 C CA . GLY A 1 192 ? -1.521 3.733 16.619 1.00 78.81 192 GLY A CA 1
ATOM 1463 C C . GLY A 1 192 ? -0.114 3.560 16.049 1.00 78.81 192 GLY A C 1
ATOM 1464 O O . GLY A 1 192 ? 0.631 4.537 15.974 1.00 78.81 192 GLY A O 1
ATOM 1465 N N . SER A 1 193 ? 0.261 2.359 15.607 1.00 87.81 193 SER A N 1
ATOM 1466 C CA . SER A 1 193 ? 1.563 2.098 14.988 1.00 87.81 193 SER A CA 1
ATOM 1467 C C . SER A 1 193 ? 1.424 1.168 13.788 1.00 87.81 193 SER A C 1
ATOM 1469 O O . SER A 1 193 ? 1.910 0.036 13.803 1.00 87.81 193 SER A O 1
ATOM 1471 N N . VAL A 1 194 ? 0.760 1.667 12.740 1.00 93.31 194 VAL A N 1
ATOM 1472 C CA . VAL A 1 194 ? 0.589 0.947 11.476 1.00 93.31 194 VAL A CA 1
ATOM 1473 C C . VAL A 1 194 ? 0.981 1.809 10.283 1.00 93.31 194 VAL A C 1
ATOM 1475 O O . VAL A 1 194 ? 0.471 2.921 10.113 1.00 93.31 194 VAL A O 1
ATOM 1478 N N . TRP A 1 195 ? 1.845 1.251 9.433 1.00 96.00 195 TRP A N 1
ATOM 1479 C CA . TRP A 1 195 ? 2.333 1.885 8.216 1.00 96.00 195 TRP A CA 1
ATOM 1480 C C . TRP A 1 195 ? 2.251 0.954 7.015 1.00 96.00 195 TRP A C 1
ATOM 1482 O O . TRP A 1 195 ? 2.468 -0.255 7.118 1.00 96.00 195 TRP A O 1
ATOM 1492 N N . LEU A 1 196 ? 1.996 1.550 5.858 1.00 97.06 196 LEU A N 1
ATOM 1493 C CA . LEU A 1 196 ? 2.239 0.934 4.565 1.00 97.06 196 LEU A CA 1
ATOM 1494 C C . LEU A 1 196 ? 3.571 1.463 4.049 1.00 97.06 196 LEU A C 1
ATOM 1496 O O . LEU A 1 196 ? 3.773 2.674 3.956 1.00 97.06 196 LEU A O 1
ATOM 1500 N N . GLU A 1 197 ? 4.466 0.545 3.720 1.00 97.44 197 GLU A N 1
ATOM 1501 C CA . GLU A 1 197 ? 5.809 0.840 3.241 1.00 97.44 197 GLU A CA 1
ATOM 1502 C C . GLU A 1 197 ? 6.032 0.161 1.890 1.00 97.44 197 GLU A C 1
ATOM 1504 O O . GLU A 1 197 ? 5.471 -0.900 1.595 1.00 97.44 197 GLU A O 1
ATOM 1509 N N . VAL A 1 198 ? 6.877 0.771 1.069 1.00 96.69 198 VAL A N 1
ATOM 1510 C CA . VAL A 1 198 ? 7.338 0.204 -0.194 1.00 96.69 198 VAL A CA 1
ATOM 1511 C C . VAL A 1 198 ? 8.859 0.203 -0.167 1.00 96.69 198 VAL A C 1
ATOM 1513 O O . VAL A 1 198 ? 9.463 1.210 0.166 1.00 96.69 198 VAL A O 1
ATOM 1516 N N . ASN A 1 199 ? 9.474 -0.930 -0.496 1.00 94.44 199 ASN A N 1
ATOM 1517 C CA . ASN A 1 199 ? 10.922 -1.043 -0.652 1.00 94.44 199 ASN A CA 1
ATOM 1518 C C . ASN A 1 199 ? 11.221 -1.356 -2.117 1.00 94.44 199 ASN A C 1
ATOM 1520 O O . ASN A 1 199 ? 10.808 -2.412 -2.605 1.00 94.44 199 ASN A O 1
ATOM 1524 N N . GLY A 1 200 ? 11.931 -0.469 -2.807 1.00 93.19 200 GLY A N 1
ATOM 1525 C CA . GLY A 1 200 ? 12.204 -0.585 -4.232 1.00 93.19 200 GLY A CA 1
ATOM 1526 C C . GLY A 1 200 ? 11.559 0.531 -5.057 1.00 93.19 200 GLY A C 1
ATOM 1527 O O . GLY A 1 200 ? 10.688 1.260 -4.576 1.00 93.19 200 GLY A O 1
ATOM 1528 N N . PRO A 1 201 ? 11.965 0.648 -6.330 1.00 93.56 201 PRO A N 1
ATOM 1529 C CA . PRO A 1 201 ? 11.567 1.751 -7.187 1.00 93.56 201 PRO A CA 1
ATOM 1530 C C . PRO A 1 201 ? 10.093 1.649 -7.609 1.00 93.56 201 PRO A C 1
ATOM 1532 O O . PRO A 1 201 ? 9.499 0.567 -7.667 1.00 93.56 201 PRO A O 1
ATOM 1535 N N . GLY A 1 202 ? 9.507 2.791 -7.958 1.00 93.00 202 GLY A N 1
ATOM 1536 C CA . GLY A 1 202 ? 8.108 2.904 -8.364 1.00 93.00 202 GLY A CA 1
ATOM 1537 C C . GLY A 1 202 ? 7.189 3.166 -7.176 1.00 93.00 202 GLY A C 1
ATOM 1538 O O . GLY A 1 202 ? 7.620 3.590 -6.104 1.00 93.00 202 GLY A O 1
ATOM 1539 N N . SER A 1 203 ? 5.892 2.939 -7.369 1.00 95.56 203 SER A N 1
ATOM 1540 C CA . SER A 1 203 ? 4.905 3.163 -6.312 1.00 95.56 203 SER A CA 1
ATOM 1541 C C . SER A 1 203 ? 3.841 2.079 -6.281 1.00 95.56 203 SER A C 1
ATOM 1543 O O . SER A 1 203 ? 3.568 1.396 -7.268 1.00 95.56 203 SER A O 1
ATOM 1545 N N . VAL A 1 204 ? 3.226 1.912 -5.117 1.00 96.38 204 VAL A N 1
ATOM 1546 C CA . VAL A 1 204 ? 2.153 0.953 -4.881 1.00 96.38 204 VAL A CA 1
ATOM 1547 C C . VAL A 1 204 ? 0.934 1.715 -4.389 1.00 96.38 204 VAL A C 1
ATOM 1549 O O . VAL A 1 204 ? 1.000 2.450 -3.409 1.00 96.38 204 VAL A O 1
ATOM 1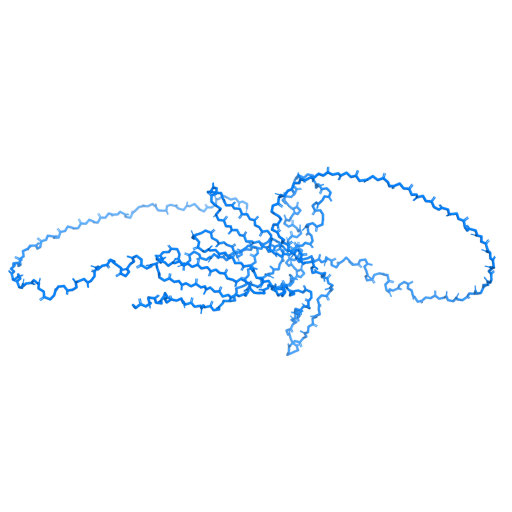552 N N . THR A 1 205 ? -0.196 1.546 -5.069 1.00 97.06 205 THR A N 1
ATOM 1553 C CA . THR A 1 205 ? -1.477 2.081 -4.612 1.00 97.06 205 THR A CA 1
ATOM 1554 C C . THR A 1 205 ? -2.252 1.002 -3.869 1.00 97.06 205 THR A C 1
ATOM 1556 O O . THR A 1 205 ? -2.540 -0.061 -4.421 1.00 97.06 205 THR A O 1
ATOM 1559 N N . PHE A 1 206 ? -2.617 1.290 -2.627 1.00 97.06 206 PHE A N 1
ATOM 1560 C CA . PHE A 1 206 ? -3.475 0.456 -1.799 1.00 97.06 206 PHE A CA 1
ATOM 1561 C C . PHE A 1 206 ? -4.893 1.002 -1.810 1.00 97.06 206 PHE A C 1
ATOM 1563 O O . PHE A 1 206 ? -5.115 2.214 -1.736 1.00 97.06 206 PHE A O 1
ATOM 1570 N N . PHE A 1 207 ? -5.850 0.088 -1.860 1.00 96.62 207 PHE A N 1
ATOM 1571 C CA . PHE A 1 207 ? -7.262 0.414 -1.848 1.00 96.62 207 PHE A CA 1
ATOM 1572 C C . PHE A 1 207 ? -7.978 -0.433 -0.817 1.00 96.62 207 PHE A C 1
ATOM 1574 O O . PHE A 1 207 ? -7.724 -1.637 -0.681 1.00 96.62 207 PHE A O 1
ATOM 1581 N N . GLY A 1 208 ? -8.925 0.176 -0.123 1.00 96.19 208 GLY A N 1
ATOM 1582 C CA . GLY A 1 208 ? -9.580 -0.504 0.969 1.00 96.19 208 GLY A CA 1
ATOM 1583 C C . GLY A 1 208 ? -10.654 0.314 1.646 1.00 96.19 208 GLY A C 1
ATOM 1584 O O . GLY A 1 208 ? -11.112 1.339 1.144 1.00 96.19 208 GLY A O 1
ATOM 1585 N N . GLU A 1 209 ? -11.039 -0.180 2.808 1.00 95.62 209 GLU A N 1
ATOM 1586 C CA . GLU A 1 209 ? -12.013 0.431 3.696 1.00 95.62 209 GLU A CA 1
ATOM 1587 C C . GLU A 1 209 ? -11.380 0.552 5.077 1.00 95.62 209 GLU A C 1
ATOM 1589 O O . GLU A 1 209 ? -10.733 -0.379 5.557 1.00 95.62 209 GLU A O 1
ATOM 1594 N N . GLN A 1 210 ? -11.558 1.703 5.705 1.00 93.75 210 GLN A N 1
ATOM 1595 C CA . GLN A 1 210 ? -11.259 1.915 7.106 1.00 93.75 210 GLN A CA 1
ATOM 1596 C C . GLN A 1 210 ? -12.578 1.907 7.873 1.00 93.75 210 GLN A C 1
ATOM 1598 O O . GLN A 1 210 ? -13.490 2.668 7.556 1.00 93.75 210 GLN A O 1
ATOM 1603 N N . TYR A 1 211 ? -12.666 1.036 8.866 1.00 92.19 211 TYR A N 1
ATOM 1604 C CA . TYR A 1 211 ? -13.790 0.917 9.775 1.00 92.19 211 TYR A CA 1
ATOM 1605 C C . TYR A 1 211 ? -13.417 1.594 11.084 1.00 92.19 211 TYR A C 1
ATOM 1607 O O . TYR A 1 211 ? -12.369 1.283 11.644 1.00 92.19 211 TYR A O 1
ATOM 1615 N N . SER A 1 212 ? -14.264 2.484 11.581 1.00 89.31 212 SER A N 1
ATOM 1616 C CA . SER A 1 212 ? -14.110 3.102 12.892 1.00 89.31 212 SER A CA 1
ATOM 1617 C C . SER A 1 212 ? -15.394 2.966 13.700 1.00 89.31 212 SER A C 1
ATOM 1619 O O . SER A 1 212 ? -16.498 3.117 13.175 1.00 89.31 212 SER A O 1
ATOM 1621 N N . SER A 1 213 ? -15.246 2.681 14.987 1.00 85.06 213 SER A N 1
ATOM 1622 C CA . SER A 1 213 ? -16.331 2.691 15.963 1.00 85.06 213 SER A CA 1
ATOM 1623 C C . SER A 1 213 ? -15.898 3.453 17.208 1.00 85.06 213 SER A C 1
ATOM 1625 O O . SER A 1 213 ? -14.729 3.424 17.606 1.00 85.06 213 SER A O 1
ATOM 1627 N N . LEU A 1 214 ? -16.846 4.149 17.828 1.00 77.50 214 LEU A N 1
ATOM 1628 C CA . LEU A 1 214 ? -16.634 4.745 19.143 1.00 77.50 214 LEU A CA 1
ATOM 1629 C C . LEU A 1 214 ? -16.524 3.624 20.181 1.00 77.50 214 LEU A C 1
ATOM 1631 O O . LEU A 1 214 ? -17.255 2.638 20.105 1.00 77.50 214 LEU A O 1
ATOM 1635 N N . ILE A 1 215 ? -15.602 3.756 21.137 1.00 69.88 215 ILE A N 1
ATOM 1636 C CA . ILE A 1 215 ? -15.470 2.784 22.226 1.00 69.88 215 ILE A CA 1
ATOM 1637 C C . ILE A 1 215 ? -16.670 2.979 23.178 1.00 69.88 215 ILE A C 1
ATOM 1639 O O . ILE A 1 215 ? -16.788 4.063 23.761 1.00 69.88 215 ILE A O 1
ATOM 1643 N N . PRO A 1 216 ? -17.552 1.972 23.363 1.00 60.31 216 PRO A N 1
ATOM 1644 C CA . PRO A 1 216 ? -18.836 2.133 24.062 1.00 60.31 216 PRO A CA 1
ATOM 1645 C C . PRO A 1 216 ? -18.731 2.653 25.501 1.00 60.31 216 PRO A C 1
ATOM 1647 O O . PRO A 1 216 ? -19.654 3.289 25.999 1.00 60.31 216 PRO A O 1
ATOM 1650 N N . GLU A 1 217 ? -17.591 2.452 26.165 1.00 57.56 217 GLU A N 1
ATOM 1651 C CA . GLU A 1 217 ? -17.341 2.891 27.547 1.00 57.56 217 GLU A CA 1
ATOM 1652 C C . GLU A 1 217 ? -17.489 4.421 27.738 1.00 57.56 217 GLU A C 1
ATOM 1654 O O . GLU A 1 217 ? -17.741 4.893 28.848 1.00 57.56 217 GLU A O 1
ATOM 1659 N N . TRP A 1 218 ? -17.433 5.207 26.656 1.00 54.22 218 TRP A N 1
ATOM 1660 C CA . TRP A 1 218 ? -17.681 6.654 26.656 1.00 54.22 218 TRP A CA 1
ATOM 1661 C C . TRP A 1 218 ? -19.164 7.028 26.686 1.00 54.22 218 TRP A C 1
ATOM 1663 O O . TRP A 1 218 ? -19.504 8.073 27.233 1.00 54.22 218 TRP A O 1
ATOM 1673 N N . LEU A 1 219 ? -20.058 6.173 26.177 1.00 52.97 219 LEU A N 1
ATOM 1674 C CA . LEU A 1 219 ? -21.505 6.366 26.340 1.00 52.97 219 LEU A CA 1
ATOM 1675 C C . LEU A 1 219 ? -21.912 6.233 27.814 1.00 52.97 219 LEU A C 1
ATOM 1677 O O . LEU A 1 219 ? -22.856 6.881 28.258 1.00 52.97 219 LEU A O 1
ATOM 1681 N N . SER A 1 220 ? -21.173 5.427 28.583 1.00 54.69 220 SER A N 1
ATOM 1682 C CA . SER A 1 220 ? -21.379 5.261 30.026 1.00 54.69 220 SER A CA 1
ATOM 1683 C C . SER A 1 220 ? -20.709 6.329 30.891 1.00 54.69 220 SER A C 1
ATOM 1685 O O . SER A 1 220 ? -21.073 6.475 32.059 1.00 54.69 220 SER A O 1
ATOM 1687 N N . HIS A 1 221 ? -19.765 7.104 30.354 1.00 52.06 221 HIS A N 1
ATOM 1688 C CA . HIS A 1 221 ? -19.278 8.282 31.051 1.00 52.06 221 HIS A CA 1
ATOM 1689 C C . HIS A 1 221 ? -20.193 9.470 30.742 1.00 52.06 221 HIS A C 1
ATOM 1691 O O . HIS A 1 221 ? -20.030 10.172 29.747 1.00 52.06 221 HIS A O 1
ATOM 1697 N N . HIS A 1 222 ? -21.144 9.716 31.644 1.00 50.31 222 HIS A N 1
ATOM 1698 C CA . HIS A 1 222 ? -21.915 10.955 31.748 1.00 50.31 222 HIS A CA 1
ATOM 1699 C C . HIS A 1 222 ? -20.999 12.182 31.994 1.00 50.31 222 HIS A C 1
ATOM 1701 O O . HIS A 1 222 ? -21.058 12.808 33.044 1.00 50.31 222 HIS A O 1
ATOM 1707 N N . PHE A 1 223 ? -20.129 12.550 31.049 1.00 54.91 223 PHE A N 1
ATOM 1708 C CA . PHE A 1 223 ? -19.339 13.789 31.122 1.00 54.91 223 PHE A CA 1
ATOM 1709 C C . PHE A 1 223 ? -20.192 15.040 30.871 1.00 54.91 223 PHE A C 1
ATOM 1711 O O . PHE A 1 223 ? -19.776 16.145 31.198 1.00 54.91 223 PHE A O 1
ATOM 1718 N N . PHE A 1 224 ? -21.407 14.857 30.351 1.00 50.94 224 PHE A N 1
ATOM 1719 C CA . PHE A 1 224 ? -22.421 15.895 30.226 1.00 50.94 224 PHE A CA 1
ATOM 1720 C C . PHE A 1 224 ? -23.723 15.442 30.892 1.00 50.94 224 PHE A C 1
ATOM 1722 O O . PHE A 1 224 ? -24.767 15.358 30.250 1.00 50.94 224 PHE A O 1
ATOM 1729 N N . THR A 1 225 ? -23.714 15.177 32.198 1.00 47.72 225 THR A N 1
ATOM 1730 C CA . THR A 1 225 ? -24.855 15.687 32.967 1.00 47.72 225 THR A CA 1
ATOM 1731 C C . THR A 1 225 ? -24.669 17.194 33.002 1.00 47.72 225 THR A C 1
ATOM 1733 O O . THR A 1 225 ? -24.021 17.720 33.902 1.00 47.72 225 THR A O 1
ATOM 1736 N N . VAL A 1 226 ? -25.183 17.881 31.977 1.00 54.59 226 VAL A N 1
ATOM 1737 C CA . VAL A 1 226 ? -25.641 19.258 32.150 1.00 54.59 226 VAL A CA 1
ATOM 1738 C C . VAL A 1 226 ? -26.726 19.134 33.212 1.00 54.59 226 VAL A C 1
ATOM 1740 O O . VAL A 1 226 ? -27.868 18.799 32.914 1.00 54.59 226 VAL A O 1
ATOM 1743 N N . GLY A 1 227 ? -26.312 19.187 34.476 1.00 50.28 227 GLY A N 1
ATOM 1744 C CA . GLY A 1 227 ? -27.235 19.434 35.556 1.00 50.28 227 GLY A CA 1
ATOM 1745 C C . GLY A 1 227 ? -27.788 20.812 35.267 1.00 50.28 227 GLY A C 1
ATOM 1746 O O . GLY A 1 227 ? -27.036 21.782 35.286 1.00 50.28 227 GLY A O 1
ATOM 1747 N N . ASP A 1 228 ? -29.077 20.882 34.957 1.00 57.56 228 ASP A N 1
ATOM 1748 C CA . ASP A 1 228 ? -29.868 22.115 34.928 1.00 57.56 228 ASP A CA 1
ATOM 1749 C C . ASP A 1 228 ? -30.001 22.722 36.347 1.00 57.56 228 ASP A C 1
ATOM 1751 O O . ASP A 1 228 ? -31.052 23.241 36.708 1.00 57.56 228 ASP A O 1
ATOM 1755 N N . ASP A 1 229 ? -28.976 22.580 37.190 1.00 63.09 229 ASP A N 1
ATOM 1756 C CA . ASP A 1 229 ? -29.041 22.819 38.628 1.00 63.09 229 ASP A CA 1
ATOM 1757 C C . ASP A 1 229 ? -27.624 23.091 39.161 1.00 63.09 229 ASP A C 1
ATOM 1759 O O . ASP A 1 229 ? -26.958 22.210 39.701 1.00 63.09 229 ASP A O 1
ATOM 1763 N N . ASP A 1 230 ? -27.114 24.299 38.931 1.00 56.12 230 ASP A N 1
ATOM 1764 C CA . ASP A 1 230 ? -26.600 25.054 40.072 1.00 56.12 230 ASP A CA 1
ATOM 1765 C C . ASP A 1 230 ? -26.660 26.552 39.777 1.00 56.12 230 ASP A C 1
ATOM 1767 O O . ASP A 1 230 ? -26.196 27.053 38.749 1.00 56.12 230 ASP A O 1
ATOM 1771 N N . GLU A 1 231 ? -27.355 27.214 40.687 1.00 59.78 231 GLU A N 1
ATOM 1772 C CA . GLU A 1 231 ? -27.763 28.600 40.658 1.00 59.78 231 GLU A CA 1
ATOM 1773 C C . GLU A 1 231 ? -26.582 29.577 40.636 1.00 59.78 231 GLU A C 1
ATOM 1775 O O . GLU A 1 231 ? -25.493 29.323 41.146 1.00 59.78 231 GLU A O 1
ATOM 1780 N N . GLU A 1 232 ? -26.876 30.730 40.043 1.00 58.12 232 GLU A N 1
ATOM 1781 C CA . GLU A 1 232 ? -26.375 32.064 40.371 1.00 58.12 232 GLU A CA 1
ATOM 1782 C C . GLU A 1 232 ? -25.382 32.152 41.546 1.00 58.12 232 GLU A C 1
ATOM 1784 O O . GLU A 1 232 ? -25.752 32.228 42.716 1.00 58.12 232 GLU A O 1
ATOM 1789 N N . GLY A 1 233 ? -24.099 32.245 41.202 1.00 56.97 233 GLY A N 1
ATOM 1790 C CA . GLY A 1 233 ? -23.097 32.919 42.018 1.00 56.97 233 GLY A CA 1
ATOM 1791 C C . GLY A 1 233 ? -22.680 34.206 41.320 1.00 56.97 233 GLY A C 1
ATOM 1792 O O . GLY A 1 233 ? -21.698 34.212 40.578 1.00 56.97 233 GLY A O 1
ATOM 1793 N N . GLU A 1 234 ? -23.451 35.278 41.514 1.00 68.31 234 GLU A N 1
ATOM 1794 C CA . GLU A 1 234 ? -22.878 36.625 41.486 1.00 68.31 234 GLU A CA 1
ATOM 1795 C C . GLU A 1 234 ? -21.765 36.648 42.544 1.00 68.31 234 GLU A C 1
ATOM 1797 O O . GLU A 1 234 ? -21.987 36.151 43.646 1.00 68.31 234 GLU A O 1
ATOM 1802 N N . ASP A 1 235 ? -20.558 37.099 42.192 1.00 57.12 235 ASP A N 1
ATOM 1803 C CA . ASP A 1 235 ? -19.834 38.114 42.969 1.00 57.12 235 ASP A CA 1
ATOM 1804 C C . ASP A 1 235 ? -18.354 38.262 42.564 1.00 57.12 235 ASP A C 1
ATOM 1806 O O . ASP A 1 235 ? -17.565 37.320 42.531 1.00 57.12 235 ASP A O 1
ATOM 1810 N N . GLU A 1 236 ? -18.036 39.540 42.344 1.00 53.75 236 GLU A N 1
ATOM 1811 C CA . GLU A 1 236 ? -16.770 40.231 42.600 1.00 53.75 236 GLU A CA 1
ATOM 1812 C C . GLU A 1 236 ? -15.674 40.248 41.517 1.00 53.75 236 GLU A C 1
ATOM 1814 O O . GLU A 1 236 ? -14.798 39.394 41.388 1.00 53.75 236 GLU A O 1
ATOM 1819 N N . GLU A 1 237 ? -15.718 41.371 40.787 1.00 65.69 237 GLU A N 1
ATOM 1820 C CA . GLU A 1 237 ? -14.574 42.131 40.285 1.00 65.69 237 GLU A CA 1
ATOM 1821 C C . GLU A 1 237 ? -13.398 42.122 41.281 1.00 65.69 237 GLU A C 1
ATOM 1823 O O . GLU A 1 237 ? -13.578 42.440 42.457 1.00 65.69 237 GLU A O 1
ATOM 1828 N N . GLY A 1 238 ? -12.184 41.821 40.815 1.00 63.31 238 GLY A N 1
ATOM 1829 C CA . GLY A 1 238 ? -11.007 41.863 41.681 1.00 63.31 238 GLY A CA 1
ATOM 1830 C C . GLY A 1 238 ? -9.686 41.626 40.961 1.00 63.31 238 GLY A C 1
ATOM 1831 O O . GLY A 1 238 ? -9.251 40.489 40.818 1.00 63.31 238 GLY A O 1
ATOM 1832 N N . ASP A 1 239 ? -9.061 42.742 40.595 1.00 56.19 239 ASP A N 1
ATOM 1833 C CA . ASP A 1 239 ? -7.615 42.968 40.516 1.00 56.19 239 ASP A CA 1
ATOM 1834 C C . ASP A 1 239 ? -6.826 42.372 39.335 1.00 56.19 239 ASP A C 1
ATOM 1836 O O . ASP A 1 239 ? -6.316 41.253 39.320 1.00 56.19 239 ASP A O 1
ATOM 1840 N N . GLU A 1 240 ? -6.712 43.235 38.322 1.00 65.81 240 GLU A N 1
ATOM 1841 C CA . GLU A 1 240 ? -5.447 43.727 37.761 1.00 65.81 240 GLU A CA 1
ATOM 1842 C C . GLU A 1 240 ? -4.174 43.216 38.464 1.00 65.81 240 GLU A C 1
ATOM 1844 O O . GLU A 1 240 ? -3.925 43.557 39.612 1.00 65.81 240 GLU A O 1
ATOM 1849 N N . ASP A 1 241 ? -3.306 42.516 37.729 1.00 57.84 241 ASP A N 1
ATOM 1850 C CA . ASP A 1 241 ? -1.860 42.698 37.879 1.00 57.84 241 ASP A CA 1
ATOM 1851 C C . ASP A 1 241 ? -1.141 42.353 36.568 1.00 57.84 241 ASP A C 1
ATOM 1853 O O . ASP A 1 241 ? -1.022 41.203 36.134 1.00 57.84 241 ASP A O 1
ATOM 1857 N N . GLU A 1 242 ? -0.663 43.417 35.924 1.00 60.59 242 GLU A N 1
ATOM 1858 C CA . GLU A 1 242 ? 0.342 43.385 34.875 1.00 60.59 242 GLU A CA 1
ATOM 1859 C C . GLU A 1 242 ? 1.640 42.763 35.406 1.00 60.59 242 GLU A C 1
ATOM 1861 O O . GLU A 1 242 ? 2.245 43.281 36.345 1.00 60.59 242 GLU A O 1
ATOM 1866 N N . VAL A 1 243 ? 2.166 41.733 34.738 1.00 63.28 243 VAL A N 1
ATOM 1867 C CA . VAL A 1 243 ? 3.600 41.428 34.828 1.00 63.28 243 VAL A CA 1
ATOM 1868 C C . VAL A 1 243 ? 4.164 41.202 33.433 1.00 63.28 243 VAL A C 1
ATOM 1870 O O . VAL A 1 243 ? 4.020 40.145 32.821 1.00 63.28 243 VAL A O 1
ATOM 1873 N N . TYR A 1 244 ? 4.842 42.242 32.952 1.00 60.03 244 TYR A N 1
ATOM 1874 C CA . TYR A 1 244 ? 5.823 42.188 31.880 1.00 60.03 244 TYR A CA 1
ATOM 1875 C C . TYR A 1 244 ? 6.879 41.119 32.186 1.00 60.03 244 TYR A C 1
ATOM 1877 O O . TYR A 1 244 ? 7.499 41.141 33.250 1.00 60.03 244 TYR A O 1
ATOM 1885 N N . SER A 1 245 ? 7.182 40.257 31.220 1.00 59.97 245 SER A N 1
ATOM 1886 C CA . SER A 1 245 ? 8.512 39.657 31.147 1.00 59.97 245 SER A CA 1
ATOM 1887 C C . SER A 1 245 ? 8.983 39.671 29.702 1.00 59.97 245 SER A C 1
ATOM 1889 O O . SER A 1 245 ? 8.719 38.773 28.909 1.00 59.97 245 SER A O 1
ATOM 1891 N N . ASP A 1 246 ? 9.614 40.797 29.388 1.00 60.00 246 ASP A N 1
ATOM 1892 C CA . ASP A 1 246 ? 10.525 40.988 28.272 1.00 60.00 246 ASP A CA 1
ATOM 1893 C C . ASP A 1 246 ? 11.786 40.149 28.551 1.00 60.00 246 ASP A C 1
ATOM 1895 O O . ASP A 1 246 ? 12.444 40.324 29.581 1.00 60.00 246 ASP A O 1
ATOM 1899 N N . GLY A 1 247 ? 12.095 39.221 27.653 1.00 54.97 247 GLY A N 1
ATOM 1900 C CA . GLY A 1 247 ? 13.228 38.299 27.730 1.00 54.97 247 GLY A CA 1
ATOM 1901 C C . GLY A 1 247 ? 12.888 37.039 26.929 1.00 54.97 247 GLY A C 1
ATOM 1902 O O . GLY A 1 247 ? 11.855 36.431 27.155 1.00 54.97 247 GLY A O 1
ATOM 1903 N N . ASP A 1 248 ? 13.636 36.574 25.933 1.00 55.25 248 ASP A N 1
ATOM 1904 C CA . ASP A 1 248 ? 15.028 36.825 25.610 1.00 55.25 248 ASP A CA 1
ATOM 1905 C C . ASP A 1 248 ? 15.208 36.563 24.106 1.00 55.25 248 ASP A C 1
ATOM 1907 O O . ASP A 1 248 ? 15.143 35.432 23.623 1.00 55.25 248 ASP A O 1
ATOM 1911 N N . GLU A 1 249 ? 15.487 37.621 23.347 1.00 55.91 249 GLU A N 1
ATOM 1912 C CA . GLU A 1 249 ? 16.142 37.500 22.049 1.00 55.91 249 GLU A CA 1
ATOM 1913 C C . GLU A 1 249 ? 17.609 37.113 22.281 1.00 55.91 249 GLU A C 1
ATOM 1915 O O . GLU A 1 249 ? 18.475 37.975 22.424 1.00 55.91 249 GLU A O 1
ATOM 1920 N N . SER A 1 250 ? 17.943 35.821 22.315 1.00 61.03 250 SER A N 1
ATOM 1921 C CA . SER A 1 250 ? 19.331 35.427 22.060 1.00 61.03 250 SER A CA 1
ATOM 1922 C C . SER A 1 250 ? 19.483 33.996 21.539 1.00 61.03 250 SER A C 1
ATOM 1924 O O . SER A 1 250 ? 18.985 33.032 22.102 1.00 61.03 250 SER A O 1
ATOM 1926 N N . MET A 1 251 ? 20.281 33.892 20.475 1.00 57.69 251 MET A N 1
ATOM 1927 C CA . MET A 1 251 ? 20.981 32.689 20.018 1.00 57.69 251 MET A CA 1
ATOM 1928 C C . MET A 1 251 ? 20.165 31.589 19.328 1.00 57.69 251 MET A C 1
ATOM 1930 O O . MET A 1 251 ? 20.043 30.474 19.822 1.00 57.69 251 MET A O 1
ATOM 1934 N N . ILE A 1 252 ? 19.856 31.808 18.048 1.00 55.72 252 ILE A N 1
ATOM 1935 C CA . ILE A 1 252 ? 20.091 30.745 17.059 1.00 55.72 252 ILE A CA 1
ATOM 1936 C C . ILE A 1 252 ? 21.203 31.229 16.127 1.00 55.72 252 ILE A C 1
ATOM 1938 O O . ILE A 1 252 ? 20.985 31.762 15.040 1.00 55.72 252 ILE A O 1
ATOM 1942 N N . MET A 1 253 ? 22.435 31.099 16.636 1.00 55.44 253 MET A N 1
ATOM 1943 C CA . MET A 1 253 ? 23.654 31.170 15.839 1.00 55.44 253 MET A CA 1
ATOM 1944 C C . MET A 1 253 ? 23.596 30.101 14.752 1.00 55.44 253 MET A C 1
ATOM 1946 O O . MET A 1 253 ? 23.293 28.936 15.007 1.00 55.44 253 MET A O 1
ATOM 1950 N N . GLY A 1 254 ? 23.915 30.524 13.533 1.00 53.34 254 GLY A N 1
ATOM 1951 C CA . GLY A 1 254 ? 23.981 29.658 12.375 1.00 53.34 254 GLY A CA 1
ATOM 1952 C C . GLY A 1 254 ? 24.939 28.486 12.562 1.00 53.34 254 GLY A C 1
ATOM 1953 O O . GLY A 1 254 ? 26.107 28.657 12.897 1.00 53.34 254 GLY A O 1
ATOM 1954 N N . MET A 1 255 ? 24.453 27.303 12.206 1.00 50.97 255 MET A N 1
ATOM 1955 C CA . MET A 1 255 ? 25.290 26.222 11.704 1.00 50.97 255 MET A CA 1
ATOM 1956 C C . MET A 1 255 ? 24.991 26.050 10.218 1.00 50.97 255 MET A C 1
ATOM 1958 O O . MET A 1 255 ? 24.245 25.175 9.791 1.00 50.97 255 MET A O 1
ATOM 1962 N N . ARG A 1 256 ? 25.567 26.956 9.421 1.00 52.97 256 ARG A N 1
ATOM 1963 C CA . ARG A 1 256 ? 25.861 26.692 8.013 1.00 52.97 256 ARG A CA 1
ATOM 1964 C C . ARG A 1 256 ? 27.306 26.218 7.932 1.00 52.97 256 ARG A C 1
ATOM 1966 O O . ARG A 1 256 ? 28.182 26.827 8.538 1.00 52.97 256 ARG A O 1
ATOM 1973 N N . ASN A 1 257 ? 27.510 25.196 7.111 1.00 48.25 257 ASN A N 1
ATOM 1974 C CA . ASN A 1 257 ? 28.783 24.645 6.656 1.00 48.25 257 ASN A CA 1
ATOM 1975 C C . ASN A 1 257 ? 29.478 23.695 7.629 1.00 48.25 257 ASN A C 1
ATOM 1977 O O . ASN A 1 257 ? 30.388 24.079 8.353 1.00 48.25 257 ASN A O 1
ATOM 1981 N N . LEU A 1 258 ? 29.152 22.413 7.495 1.00 55.41 258 LEU A N 1
ATOM 1982 C CA . LEU A 1 258 ? 30.174 21.409 7.222 1.00 55.41 258 LEU A CA 1
ATOM 1983 C C . LEU A 1 258 ? 29.481 20.183 6.620 1.00 55.41 258 LEU A C 1
ATOM 1985 O O . LEU A 1 258 ? 28.765 19.488 7.329 1.00 55.41 258 LEU A O 1
ATOM 1989 N N . ILE A 1 259 ? 29.666 19.957 5.317 1.00 55.47 259 ILE A N 1
ATOM 1990 C CA . ILE A 1 259 ? 30.053 18.678 4.693 1.00 55.47 259 ILE A CA 1
ATOM 1991 C C . ILE A 1 259 ? 29.763 18.761 3.182 1.00 55.47 259 ILE A C 1
ATOM 1993 O O . ILE A 1 259 ? 28.613 18.738 2.760 1.00 55.47 259 ILE A O 1
ATOM 1997 N N . ARG A 1 260 ? 30.884 18.781 2.445 1.00 47.41 260 ARG A N 1
ATOM 1998 C CA . ARG A 1 260 ? 31.118 18.529 1.010 1.00 47.41 260 ARG A CA 1
ATOM 1999 C C . ARG A 1 260 ? 30.685 19.584 -0.001 1.00 47.41 260 ARG A C 1
ATOM 2001 O O . ARG A 1 260 ? 29.496 19.649 -0.356 1.00 47.41 260 ARG A O 1
#

Secondary structure (DSSP, 8-state):
------EEEEEEEEEEESS--EE-GGGTTS-EEEEEEEEEEEEEPPPHHHHHHHHHHHHHH--SPPPTTHHHHTTEEEEEEEEE-TTS-EEEEEEEEEE-----TTHHHHTTS-----------------------------------------B----S--EEEETTTEEEEPPPGGGEE-S--EEEE--S-EEEEEESSSEEEEEEEEEEEE-GGGTS--TT---S--------------------------------

Organism: NCBI:txid67003

Foldseek 3Di:
DDDDFDKDKDKDKDKAFQVRWDAPQVCQVPQKWKKWWFFKKFFDDFDLVLLVVLVVVVVVVPPDDDDPVVVQVNQKKWKWKWDQDPVSDIDIGTQAIEGHDDPDCVVVVVVVVPPDDDDDDDDDDDDDDDDDDDDDDDDDDDDDPDPPPPSPHQYQDDDPFDWDQDPNHDTDGDTDPSRMDGRGTDMDIPNNGIIIHMDDGGMMMTITMMMITRDCVVVVPCPDPPVPDDDDDDDDDDDDDDDDDDDDPDDPDDDDDDDD

Sequence (260 aa):
MEERDEVTATSFRVMVSEAEPYSFQTCAMQQVQSSVRITHITFTPPSIEEMEAYIQQQESNSDSTPGRNDALLRSSTLASLRTLCASGKLESHAVACFPWTVPTDAAALEDMATNNNNNNNSHNSGDNKKHKSNKNGKENNGNNKKLASSSTQITASACSAERVQLAGFFEVALPRQTDICSNVDLRFDVDGSVWLEVNGPGSVTFFGEQYSSLIPEWLSHHFFTVGDDDEEGEDEEGDEDEVYSDGDESMIMGMRNLIR

Radius of gyration: 31.51 Å; chains: 1; bounding box: 64×93×90 Å

pLDDT: mean 70.26, std 19.9, range [29.94, 97.69]